Protein AF-A0A3C1EJU8-F1 (afdb_monomer_lite)

Radius of gyration: 22.58 Å; chains: 1; bounding box: 53×49×65 Å

Structure (mmCIF, N/CA/C/O backbone):
data_AF-A0A3C1EJU8-F1
#
_entry.id   AF-A0A3C1EJU8-F1
#
loop_
_atom_site.group_PDB
_atom_site.id
_atom_site.type_symbol
_atom_site.label_atom_id
_atom_site.label_alt_id
_atom_site.label_comp_id
_atom_site.label_asym_id
_atom_site.label_entity_id
_atom_site.label_seq_id
_atom_site.pdbx_PDB_ins_code
_atom_site.Cartn_x
_atom_site.Cartn_y
_atom_site.Cartn_z
_atom_site.occupancy
_atom_site.B_iso_or_equiv
_atom_site.auth_seq_id
_atom_site.auth_comp_id
_atom_site.auth_asym_id
_atom_site.auth_atom_id
_atom_site.pdbx_PDB_model_num
ATOM 1 N N . LEU A 1 1 ? -20.739 -13.215 20.112 1.00 55.28 1 LEU A N 1
ATOM 2 C CA . LEU A 1 1 ? -20.265 -12.505 21.325 1.00 55.28 1 LEU A CA 1
ATOM 3 C C . LEU A 1 1 ? -20.408 -13.356 22.588 1.00 55.28 1 LEU A C 1
ATOM 5 O O . LEU A 1 1 ? -19.622 -13.158 23.504 1.00 55.28 1 LEU A O 1
ATOM 9 N N . ASP A 1 2 ? -21.307 -14.346 22.627 1.00 51.31 2 ASP A N 1
ATOM 10 C CA . ASP A 1 2 ? -21.574 -15.189 23.814 1.00 51.31 2 ASP A CA 1
ATOM 11 C C . ASP A 1 2 ? -20.396 -16.050 24.307 1.00 51.31 2 ASP A C 1
ATOM 13 O O . ASP A 1 2 ? -20.401 -16.486 25.450 1.00 51.31 2 ASP A O 1
ATOM 17 N N . ALA A 1 3 ? -19.353 -16.234 23.491 1.00 60.19 3 ALA A N 1
ATOM 18 C CA . ALA A 1 3 ? -18.147 -16.992 23.843 1.00 60.19 3 ALA A CA 1
ATOM 19 C C . ALA A 1 3 ? -16.964 -16.131 24.346 1.00 60.19 3 ALA A C 1
ATOM 21 O O . ALA A 1 3 ? -15.889 -16.667 24.595 1.00 60.19 3 ALA A O 1
ATOM 22 N N . VAL A 1 4 ? -17.121 -14.802 24.448 1.00 67.12 4 VAL A N 1
ATOM 23 C CA . VAL A 1 4 ? -16.043 -13.898 24.893 1.00 67.12 4 VAL A CA 1
ATOM 24 C C . VAL A 1 4 ? -16.031 -13.811 26.416 1.00 67.12 4 VAL A C 1
ATOM 26 O O . VAL A 1 4 ? -17.071 -13.548 27.029 1.00 67.12 4 VAL A O 1
ATOM 29 N N . ASP A 1 5 ? -14.850 -14.009 27.002 1.00 78.19 5 ASP A N 1
ATOM 30 C CA . ASP A 1 5 ? -14.617 -13.902 28.439 1.00 78.19 5 ASP A CA 1
ATOM 31 C C . ASP A 1 5 ? -14.954 -12.482 28.961 1.00 78.19 5 ASP A C 1
ATOM 33 O O . ASP A 1 5 ? -14.592 -11.488 28.318 1.00 78.19 5 ASP A O 1
ATOM 37 N N . PRO A 1 6 ? -15.626 -12.339 30.121 1.00 74.75 6 PRO A N 1
ATOM 38 C CA . PRO A 1 6 ? -16.027 -11.032 30.646 1.00 74.75 6 PRO A CA 1
ATOM 39 C C . PRO A 1 6 ? -14.864 -10.060 30.887 1.00 74.75 6 PRO A C 1
ATOM 41 O O . PRO A 1 6 ? -15.040 -8.848 30.750 1.00 74.75 6 PRO A O 1
ATOM 44 N N . LEU A 1 7 ? -13.665 -10.547 31.230 1.00 76.69 7 LEU A N 1
ATOM 45 C CA . LEU A 1 7 ? -12.484 -9.693 31.383 1.00 76.69 7 LEU A CA 1
ATOM 46 C C . LEU A 1 7 ? -11.991 -9.200 30.021 1.00 76.69 7 LEU A C 1
ATOM 48 O O . LEU A 1 7 ? -11.632 -8.029 29.891 1.00 76.69 7 LEU A O 1
ATOM 52 N N . GLN A 1 8 ? -11.998 -10.065 29.007 1.00 78.81 8 GLN A N 1
ATOM 53 C CA . GLN A 1 8 ? -11.672 -9.669 27.638 1.00 78.81 8 GLN A CA 1
ATOM 54 C C . GLN A 1 8 ? -12.655 -8.614 27.121 1.00 78.81 8 GLN A C 1
ATOM 56 O O . GLN A 1 8 ? -12.227 -7.597 26.584 1.00 78.81 8 GLN A O 1
ATOM 61 N N . LEU A 1 9 ? -13.952 -8.790 27.375 1.00 81.62 9 LEU A N 1
ATOM 62 C CA . LEU A 1 9 ? -14.981 -7.827 26.986 1.00 81.62 9 LEU A CA 1
ATOM 63 C C . LEU A 1 9 ? -14.752 -6.445 27.620 1.00 81.62 9 LEU A C 1
ATOM 65 O O . LEU A 1 9 ? -14.808 -5.431 26.929 1.00 81.62 9 LEU A O 1
ATOM 69 N N . ARG A 1 10 ? -14.416 -6.398 28.916 1.00 83.81 10 ARG A N 1
ATOM 70 C CA . ARG A 1 10 ? -14.070 -5.142 29.609 1.00 83.81 10 ARG A CA 1
ATOM 71 C C . ARG A 1 10 ? -12.849 -4.461 29.003 1.00 83.81 10 ARG A C 1
ATOM 73 O O . ARG A 1 10 ? -12.850 -3.242 28.871 1.00 83.81 10 ARG A O 1
ATOM 80 N N . ARG A 1 11 ? -11.822 -5.230 28.629 1.00 83.81 11 ARG A N 1
ATOM 81 C CA . ARG A 1 11 ? -10.615 -4.695 27.978 1.00 83.81 11 ARG A CA 1
ATOM 82 C C . ARG A 1 11 ? -10.942 -4.051 26.641 1.00 83.81 11 ARG A C 1
ATOM 84 O O . ARG A 1 11 ? -10.498 -2.936 26.406 1.00 83.81 11 ARG A O 1
ATOM 91 N N . GLU A 1 12 ? -11.746 -4.701 25.806 1.00 84.19 12 GLU A N 1
ATOM 92 C CA . GLU A 1 12 ? -12.137 -4.127 24.513 1.00 84.19 12 GLU A CA 1
ATOM 93 C C . GLU A 1 12 ? -12.993 -2.861 24.680 1.00 84.19 12 GLU A C 1
ATOM 95 O O . GLU A 1 12 ? -12.747 -1.859 24.011 1.00 84.19 12 GLU A O 1
ATOM 100 N N . VAL A 1 13 ? -13.937 -2.853 25.631 1.00 87.19 13 VAL A N 1
ATOM 101 C CA . VAL A 1 13 ? -14.745 -1.661 25.949 1.00 87.19 13 VAL A CA 1
ATOM 102 C C . VAL A 1 13 ? -13.860 -0.515 26.457 1.00 87.19 13 VAL A C 1
ATOM 104 O O . VAL A 1 13 ? -13.990 0.615 25.990 1.00 87.19 13 VAL A O 1
ATOM 107 N N . ALA A 1 14 ? -12.911 -0.795 27.356 1.00 85.38 14 ALA A N 1
ATOM 108 C CA . ALA A 1 14 ? -11.963 0.204 27.849 1.00 85.38 14 ALA A CA 1
ATOM 109 C C . ALA A 1 14 ? -11.038 0.733 26.738 1.00 85.38 14 ALA A C 1
ATOM 111 O O . ALA A 1 14 ? -10.755 1.927 26.696 1.00 85.38 14 ALA A O 1
ATOM 112 N N . ARG A 1 15 ? -10.599 -0.119 25.800 1.00 84.94 15 ARG A N 1
ATOM 113 C CA . ARG A 1 15 ? -9.802 0.313 24.639 1.00 84.94 15 ARG A CA 1
ATOM 114 C C . ARG A 1 15 ? -10.590 1.207 23.696 1.00 84.94 15 ARG A C 1
ATOM 116 O O . ARG A 1 15 ? -10.027 2.166 23.181 1.00 84.94 15 ARG A O 1
ATOM 123 N N . ALA A 1 16 ? -11.877 0.935 23.491 1.00 86.94 16 ALA A N 1
ATOM 124 C CA . ALA A 1 16 ? -12.711 1.762 22.626 1.00 86.94 16 ALA A CA 1
ATOM 125 C C . ALA A 1 16 ? -12.773 3.225 23.111 1.00 86.94 16 ALA A C 1
ATOM 127 O O . ALA A 1 16 ? -12.730 4.144 22.296 1.00 86.94 16 ALA A O 1
ATOM 128 N N . ALA A 1 17 ? -12.760 3.455 24.430 1.00 85.56 17 ALA A N 1
ATOM 129 C CA . ALA A 1 17 ? -12.654 4.798 25.014 1.00 85.56 17 ALA A CA 1
ATOM 130 C C . ALA A 1 17 ? -11.336 5.527 24.696 1.00 85.56 17 ALA A C 1
ATOM 132 O O . ALA A 1 17 ? -11.272 6.748 24.814 1.00 85.56 17 ALA A O 1
ATOM 133 N N . MET A 1 18 ? -10.297 4.798 24.294 1.00 84.12 18 MET A N 1
ATOM 134 C CA . MET A 1 18 ? -8.967 5.337 24.009 1.00 84.12 18 MET A CA 1
ATOM 135 C C . MET A 1 18 ? -8.754 5.620 22.511 1.00 84.12 18 MET A C 1
ATOM 137 O O . MET A 1 18 ? -7.678 6.054 22.107 1.00 84.12 18 MET A O 1
ATOM 141 N N . LEU A 1 19 ? -9.775 5.412 21.671 1.00 80.94 19 LEU A N 1
ATOM 142 C CA . LEU A 1 19 ? -9.728 5.690 20.235 1.00 80.94 19 LEU A CA 1
ATOM 143 C C . LEU A 1 19 ? -9.932 7.185 19.960 1.00 80.94 19 LEU A C 1
ATOM 145 O O . LEU A 1 19 ? -11.038 7.637 19.661 1.00 80.94 19 LEU A O 1
ATOM 149 N N . PHE A 1 20 ? -8.862 7.971 20.061 1.00 76.62 20 PHE A N 1
ATOM 150 C CA . PHE A 1 20 ? -8.906 9.416 19.802 1.00 76.62 20 PHE A CA 1
ATOM 151 C C . PHE A 1 20 ? -8.835 9.769 18.322 1.00 76.62 20 PHE A C 1
ATOM 153 O O . PHE A 1 20 ? -9.388 10.786 17.906 1.00 76.62 20 PHE A O 1
ATOM 160 N N . ARG A 1 21 ? -8.165 8.935 17.521 1.00 70.44 21 ARG A N 1
ATOM 161 C CA . ARG A 1 21 ? -7.943 9.187 16.096 1.00 70.44 21 ARG A CA 1
ATOM 162 C C . ARG A 1 21 ? -8.318 7.974 15.243 1.00 70.44 21 ARG A C 1
ATOM 164 O O . ARG A 1 21 ? -8.031 6.851 15.653 1.00 70.44 21 ARG A O 1
ATOM 171 N N . PRO A 1 22 ? -8.872 8.175 14.032 1.00 65.56 22 PRO A N 1
ATOM 172 C CA . PRO A 1 22 ? -9.313 7.066 13.177 1.00 65.56 22 PRO A CA 1
ATOM 173 C C . PRO A 1 22 ? -8.208 6.073 12.808 1.00 65.56 22 PRO A C 1
ATOM 175 O O . PRO A 1 22 ? -8.472 4.880 12.719 1.00 65.56 22 PRO A O 1
ATOM 178 N N . TYR A 1 23 ? -6.957 6.527 12.672 1.00 63.97 23 TYR A N 1
ATOM 179 C CA . TYR A 1 23 ? -5.831 5.643 12.347 1.00 63.97 23 TYR A CA 1
ATOM 180 C C . TYR A 1 23 ? -5.474 4.655 13.474 1.00 63.97 23 TYR A C 1
ATOM 182 O O . TYR A 1 23 ? -4.849 3.634 13.196 1.00 63.97 23 TYR A O 1
ATOM 190 N N . MET A 1 24 ? -5.874 4.922 14.729 1.00 71.31 24 MET A N 1
ATOM 191 C CA . MET A 1 24 ? -5.588 4.045 15.879 1.00 71.31 24 MET A CA 1
ATOM 192 C C . MET A 1 24 ? -6.301 2.694 15.768 1.00 71.31 24 MET A C 1
ATOM 194 O O . MET A 1 24 ? -5.825 1.704 16.309 1.00 71.31 24 MET A O 1
ATOM 198 N N . LEU A 1 25 ? -7.408 2.637 15.022 1.00 64.50 25 LEU A N 1
ATOM 199 C CA . LEU A 1 25 ? -8.146 1.400 14.743 1.00 64.50 25 LEU A CA 1
ATOM 200 C C . LEU A 1 25 ? -7.326 0.389 13.932 1.00 64.50 25 LEU A C 1
ATOM 202 O O . LEU A 1 25 ? -7.572 -0.811 14.010 1.00 64.50 25 LEU A O 1
ATOM 206 N N . SER A 1 26 ? -6.357 0.880 13.161 1.00 56.66 26 SER A N 1
ATOM 207 C CA . SER A 1 26 ? -5.469 0.088 12.308 1.00 56.66 26 SER A CA 1
ATOM 208 C C . SER A 1 26 ? -4.022 0.049 12.807 1.00 56.66 26 SER A C 1
ATOM 210 O O . SER A 1 26 ? -3.186 -0.551 12.141 1.00 56.66 26 SER A O 1
ATOM 212 N N . ASP A 1 27 ? -3.709 0.702 13.933 1.00 62.16 27 ASP A N 1
ATOM 213 C CA . ASP A 1 27 ? -2.347 0.822 14.460 1.00 62.16 27 ASP A CA 1
ATOM 214 C C . ASP A 1 27 ? -2.027 -0.348 15.409 1.00 62.16 27 ASP A C 1
ATOM 216 O O . ASP A 1 27 ? -2.573 -0.406 16.515 1.00 62.16 27 ASP A O 1
ATOM 220 N N . PRO A 1 28 ? -1.120 -1.274 15.041 1.00 56.31 28 PRO A N 1
ATOM 221 C CA . PRO A 1 28 ? -0.706 -2.356 15.932 1.00 56.31 28 PRO A CA 1
ATOM 222 C C . PRO A 1 28 ? -0.085 -1.840 17.238 1.00 56.31 28 PRO A C 1
ATOM 224 O O . PRO A 1 28 ? -0.237 -2.478 18.279 1.00 56.31 28 PRO A O 1
ATOM 227 N N . GLY A 1 29 ? 0.556 -0.665 17.204 1.00 59.22 29 GLY A N 1
ATOM 228 C CA . GLY A 1 29 ? 1.162 -0.025 18.368 1.00 59.22 29 GLY A CA 1
ATOM 229 C C . GLY A 1 29 ? 0.140 0.500 19.377 1.00 59.22 29 GLY A C 1
ATOM 230 O O . GLY A 1 29 ? 0.476 0.661 20.547 1.00 59.22 29 GLY A O 1
ATOM 231 N N . PHE A 1 30 ? -1.119 0.709 18.978 1.00 69.88 30 PHE A N 1
ATOM 232 C CA . PHE A 1 30 ? -2.178 1.112 19.905 1.00 69.88 30 PHE A CA 1
ATOM 233 C C . PHE A 1 30 ? -2.494 0.013 20.927 1.00 69.88 30 PHE A C 1
ATOM 235 O O . PHE A 1 30 ? -2.698 0.311 22.102 1.00 69.88 30 PHE A O 1
ATOM 242 N N . ASN A 1 31 ? -2.473 -1.261 20.519 1.00 62.59 31 ASN A N 1
ATOM 243 C CA . ASN A 1 31 ? -2.767 -2.377 21.425 1.00 62.59 31 ASN A CA 1
ATOM 244 C C . ASN A 1 31 ? -1.744 -2.509 22.563 1.00 62.59 31 ASN A C 1
ATOM 246 O O . ASN A 1 31 ? -2.108 -2.944 23.656 1.00 62.59 31 ASN A O 1
ATOM 250 N N . GLU A 1 32 ? -0.491 -2.122 22.319 1.00 60.50 32 GLU A N 1
ATOM 251 C CA . GLU A 1 32 ? 0.566 -2.108 23.333 1.00 60.50 32 GLU A CA 1
ATOM 252 C C . GLU A 1 32 ? 0.590 -0.773 24.092 1.00 60.50 32 GLU A C 1
ATOM 254 O O . GLU A 1 32 ? 0.619 -0.762 25.322 1.00 60.50 32 GLU A O 1
ATOM 259 N N . GLY A 1 33 ? 0.474 0.352 23.379 1.00 60.03 33 GLY A N 1
ATOM 260 C CA . GLY A 1 33 ? 0.552 1.697 23.951 1.00 60.03 33 GLY A CA 1
ATOM 261 C C . GLY A 1 33 ? -0.638 2.084 24.830 1.00 60.03 33 GLY A C 1
ATOM 262 O O . GLY A 1 33 ? -0.484 2.886 25.747 1.00 60.03 33 GLY A O 1
ATOM 263 N N . VAL A 1 34 ? -1.824 1.495 24.628 1.00 69.06 34 VAL A N 1
ATOM 264 C CA . VAL A 1 34 ? -3.009 1.783 25.461 1.00 69.06 34 VAL A CA 1
ATOM 265 C C . VAL A 1 34 ? -2.785 1.439 26.942 1.00 69.06 34 VAL A C 1
ATOM 267 O O . VAL A 1 34 ? -3.374 2.067 27.821 1.00 69.06 34 VAL A O 1
ATOM 270 N N . LEU A 1 35 ? -1.893 0.482 27.224 1.00 65.25 35 LEU A N 1
ATOM 271 C CA . LEU A 1 35 ? -1.527 0.053 28.576 1.00 65.25 35 LEU A CA 1
ATOM 272 C C . LEU A 1 35 ? -0.653 1.066 29.322 1.00 65.25 35 LEU A C 1
ATOM 274 O O . LEU A 1 35 ? -0.439 0.899 30.521 1.00 65.25 35 LEU A O 1
ATOM 278 N N . GLU A 1 36 ? -0.139 2.092 28.645 1.00 64.12 36 GLU A N 1
ATOM 279 C CA . GLU A 1 36 ? 0.675 3.145 29.260 1.00 64.12 36 GLU A CA 1
ATOM 280 C C . GLU A 1 36 ? -0.184 4.278 29.845 1.00 64.12 36 GLU A C 1
ATOM 282 O O . GLU A 1 36 ? 0.307 5.109 30.610 1.00 64.12 36 GLU A O 1
ATOM 287 N N . PHE A 1 37 ? -1.486 4.303 29.537 1.00 65.81 37 PHE A N 1
ATOM 288 C CA . PHE A 1 37 ? -2.397 5.345 29.998 1.00 65.81 37 PHE A CA 1
ATOM 289 C C . PHE A 1 37 ? -3.068 4.959 31.316 1.00 65.81 37 PHE A C 1
ATOM 291 O O . PHE A 1 37 ? -3.780 3.960 31.411 1.00 65.81 37 PHE A O 1
ATOM 298 N N . SER A 1 38 ? -2.933 5.817 32.329 1.00 68.88 38 SER A N 1
ATOM 299 C CA . SER A 1 38 ? -3.617 5.655 33.620 1.00 68.88 38 SER A CA 1
ATOM 300 C C . SER A 1 38 ? -5.142 5.579 33.476 1.00 68.88 38 SER A C 1
ATOM 302 O O . SER A 1 38 ? -5.779 4.803 34.189 1.00 68.88 38 SER A O 1
ATOM 304 N N . LEU A 1 39 ? -5.722 6.306 32.508 1.00 74.69 39 LEU A N 1
ATOM 305 C CA . LEU A 1 39 ? -7.162 6.264 32.234 1.00 74.69 39 LEU A CA 1
ATOM 306 C C . LEU A 1 39 ? -7.638 4.864 31.829 1.00 74.69 39 LEU A C 1
ATOM 308 O O . LEU A 1 39 ? -8.739 4.472 32.201 1.00 74.69 39 LEU A O 1
ATOM 312 N N . TYR A 1 40 ? -6.823 4.087 31.112 1.00 78.81 40 TYR A N 1
ATOM 313 C CA . TYR A 1 40 ? -7.203 2.732 30.719 1.00 78.81 40 TYR A CA 1
ATOM 314 C C . TYR A 1 40 ? -7.416 1.828 31.945 1.00 78.81 40 TYR A C 1
ATOM 316 O O . TYR A 1 40 ? -8.387 1.073 31.994 1.00 78.81 40 TYR A O 1
ATOM 324 N N . TYR A 1 41 ? -6.567 1.942 32.971 1.00 74.25 41 TYR A N 1
ATOM 325 C CA . TYR A 1 41 ? -6.735 1.185 34.216 1.00 74.25 41 TYR A CA 1
ATOM 326 C C . TYR A 1 41 ? -7.908 1.690 35.064 1.00 74.25 41 TYR A C 1
ATOM 328 O O . TYR A 1 41 ? -8.619 0.868 35.639 1.00 74.25 41 TYR A O 1
ATOM 336 N N . ASP A 1 42 ? -8.153 3.004 35.106 1.00 78.38 42 ASP A N 1
ATOM 337 C CA . ASP A 1 42 ? -9.329 3.569 35.789 1.00 78.38 42 ASP A CA 1
ATOM 338 C C . ASP A 1 42 ? -10.636 3.104 35.123 1.00 78.38 42 ASP A C 1
ATOM 340 O O . ASP A 1 42 ? -11.557 2.634 35.791 1.00 78.38 42 ASP A O 1
ATOM 344 N N . LEU A 1 43 ? -10.688 3.122 33.787 1.00 82.50 43 LEU A N 1
ATOM 345 C CA . LEU A 1 43 ? -11.792 2.559 33.009 1.00 82.50 43 LEU A CA 1
ATOM 346 C C . LEU A 1 43 ? -11.991 1.074 33.309 1.00 82.50 43 LEU A C 1
ATOM 348 O O . LEU A 1 43 ? -13.119 0.652 33.549 1.00 82.50 43 LEU A O 1
ATOM 352 N N . LEU A 1 44 ? -10.919 0.277 33.328 1.00 83.06 44 LEU A N 1
ATOM 353 C CA . LEU A 1 44 ? -11.017 -1.142 33.664 1.00 83.06 44 LEU A CA 1
ATOM 354 C C . LEU A 1 44 ? -11.600 -1.362 35.059 1.00 83.06 44 LEU A C 1
ATOM 356 O O . LEU A 1 44 ? -12.484 -2.205 35.201 1.00 83.06 44 LEU A O 1
ATOM 360 N N . GLU A 1 45 ? -11.137 -0.617 36.063 1.00 81.00 45 GLU A N 1
ATOM 361 C CA . GLU A 1 45 ? -11.610 -0.757 37.441 1.00 81.00 45 GLU A CA 1
ATOM 362 C C . GLU A 1 45 ? -13.081 -0.349 37.569 1.00 81.00 45 GLU A C 1
ATOM 364 O O . GLU A 1 45 ? -13.881 -1.076 38.160 1.00 81.00 45 GLU A O 1
ATOM 369 N N . ARG A 1 46 ? -13.482 0.748 36.923 1.00 84.38 46 ARG A N 1
ATOM 370 C CA . ARG A 1 46 ? -14.879 1.199 36.888 1.00 84.38 46 ARG A CA 1
ATOM 371 C C . ARG A 1 46 ? -15.792 0.220 36.159 1.00 84.38 46 ARG A C 1
ATOM 373 O O . ARG A 1 46 ? -16.876 -0.085 36.644 1.00 84.38 46 ARG A O 1
ATOM 380 N N . LEU A 1 47 ? -15.342 -0.352 35.044 1.00 87.00 47 LEU A N 1
ATOM 381 C CA . LEU A 1 47 ? -16.105 -1.348 34.285 1.00 87.00 47 LEU A CA 1
ATOM 382 C C . LEU A 1 47 ? -16.238 -2.698 35.018 1.00 87.00 47 LEU A C 1
ATOM 384 O O . LEU A 1 47 ? -17.021 -3.549 34.586 1.00 87.00 47 LEU A O 1
ATOM 388 N N . ARG A 1 48 ? -15.528 -2.931 36.137 1.00 85.69 48 ARG A N 1
ATOM 389 C CA . ARG A 1 48 ? -15.737 -4.135 36.969 1.00 85.69 48 ARG A CA 1
ATOM 390 C C . ARG A 1 48 ? -17.103 -4.151 37.639 1.00 85.69 48 ARG A C 1
ATOM 392 O O . ARG A 1 48 ? -17.651 -5.238 37.807 1.00 85.69 48 ARG A O 1
ATOM 399 N N . SER A 1 49 ? -17.637 -2.986 38.005 1.00 84.56 49 SER A N 1
ATOM 400 C CA . SER A 1 49 ? -18.944 -2.865 38.662 1.00 84.56 49 SER A CA 1
ATOM 401 C C . SER A 1 49 ? -20.120 -2.897 37.678 1.00 84.56 49 SER A C 1
ATOM 403 O O . SER A 1 49 ? -21.267 -3.034 38.100 1.00 84.56 49 SER A O 1
ATOM 405 N N . VAL A 1 50 ? -19.850 -2.830 36.368 1.00 87.38 50 VAL A N 1
ATOM 406 C CA . VAL A 1 50 ? -20.877 -2.881 35.323 1.00 87.38 50 VAL A CA 1
ATOM 407 C C . VAL A 1 50 ? -21.343 -4.329 35.105 1.00 87.38 50 VAL A C 1
ATOM 409 O O . VAL A 1 50 ? -20.505 -5.218 34.899 1.00 87.38 50 VAL A O 1
ATOM 412 N N . PRO A 1 51 ? -22.666 -4.593 35.104 1.00 88.69 51 PRO A N 1
ATOM 413 C CA . PRO A 1 51 ? -23.206 -5.920 34.825 1.00 88.69 51 PRO A CA 1
ATOM 414 C C . PRO A 1 51 ? -22.786 -6.443 33.447 1.00 88.69 51 PRO A C 1
ATOM 416 O O . PRO A 1 51 ? -22.805 -5.709 32.459 1.00 88.69 51 PRO A O 1
ATOM 419 N N . GLU A 1 52 ? -22.482 -7.738 33.356 1.00 85.12 52 GLU A N 1
ATOM 420 C CA . GLU A 1 52 ? -22.008 -8.365 32.114 1.00 85.12 52 GLU A CA 1
ATOM 421 C C . GLU A 1 52 ? -22.987 -8.192 30.945 1.00 85.12 52 GLU A C 1
ATOM 423 O O . GLU A 1 52 ? -22.569 -7.886 29.831 1.00 85.12 52 GLU A O 1
ATOM 428 N N . ALA A 1 53 ? -24.293 -8.312 31.199 1.00 86.00 53 ALA A N 1
ATOM 429 C CA . ALA A 1 53 ? -25.320 -8.089 30.183 1.00 86.00 53 ALA A CA 1
ATOM 430 C C . ALA A 1 53 ? -25.227 -6.680 29.571 1.00 86.00 53 ALA A C 1
ATOM 432 O O . ALA A 1 53 ? -25.320 -6.528 28.354 1.00 86.00 53 ALA A O 1
ATOM 433 N N . LYS A 1 54 ? -24.957 -5.663 30.402 1.00 85.31 54 LYS A N 1
ATOM 434 C CA . LYS A 1 54 ? -24.792 -4.280 29.946 1.00 85.31 54 LYS A CA 1
ATOM 435 C C . LYS A 1 54 ? -23.483 -4.094 29.183 1.00 85.31 54 LYS A C 1
ATOM 437 O O . LYS A 1 54 ? -23.485 -3.450 28.142 1.00 85.31 54 LYS A O 1
ATOM 442 N N . LEU A 1 55 ? -22.389 -4.717 29.631 1.00 85.25 55 LEU A N 1
ATOM 443 C CA . LEU A 1 55 ? -21.119 -4.716 28.892 1.00 85.25 55 LEU A CA 1
ATOM 444 C C . LEU A 1 55 ? -21.261 -5.347 27.501 1.00 85.25 55 LEU A C 1
ATOM 446 O O . LEU A 1 55 ? -20.675 -4.848 26.544 1.00 85.25 55 LEU A O 1
ATOM 450 N N . ARG A 1 56 ? -22.045 -6.425 27.375 1.00 85.62 56 ARG A N 1
ATOM 451 C CA . ARG A 1 56 ? -22.313 -7.088 26.089 1.00 85.62 56 ARG A CA 1
ATOM 452 C C . ARG A 1 56 ? -23.123 -6.193 25.157 1.00 85.62 56 ARG A C 1
ATOM 454 O O . ARG A 1 56 ? -22.749 -6.057 23.997 1.00 85.62 56 ARG A O 1
ATOM 461 N N . GLU A 1 57 ? -24.172 -5.552 25.666 1.00 87.50 57 GLU A N 1
ATOM 462 C CA . GLU A 1 57 ? -24.967 -4.570 24.918 1.00 87.50 57 GLU A CA 1
ATOM 463 C C . GLU A 1 57 ? -24.090 -3.412 24.419 1.00 87.50 57 GLU A C 1
ATOM 465 O O . GLU A 1 57 ? -24.061 -3.121 23.223 1.00 87.50 57 GLU A O 1
ATOM 470 N N . THR A 1 58 ? -23.287 -2.824 25.313 1.00 86.94 58 THR A N 1
ATOM 471 C CA . THR A 1 58 ? -22.349 -1.753 24.966 1.00 86.94 58 THR A CA 1
ATOM 472 C C . THR A 1 58 ? -21.328 -2.217 23.929 1.00 86.94 58 THR A C 1
ATOM 474 O O . THR A 1 58 ? -21.058 -1.489 22.983 1.00 86.94 58 THR A O 1
ATOM 477 N N . ALA A 1 59 ? -20.787 -3.432 24.035 1.00 85.25 59 ALA A N 1
ATOM 478 C CA . ALA A 1 59 ? -19.834 -3.953 23.057 1.00 85.25 59 ALA A CA 1
ATOM 479 C C . ALA A 1 59 ? -20.446 -4.159 21.658 1.00 85.25 59 ALA A C 1
ATOM 481 O O . ALA A 1 59 ? -19.777 -3.884 20.663 1.00 85.25 59 ALA A O 1
ATOM 482 N N . VAL A 1 60 ? -21.705 -4.609 21.565 1.00 86.12 60 VAL A N 1
ATOM 483 C CA . VAL A 1 60 ? -22.432 -4.710 20.282 1.00 86.12 60 VAL A CA 1
ATOM 484 C C . VAL A 1 60 ? -22.573 -3.329 19.646 1.00 86.12 60 VAL A C 1
ATOM 486 O O . VAL A 1 60 ? -22.271 -3.149 18.465 1.00 86.12 60 VAL A O 1
ATOM 489 N N . GLU A 1 61 ? -22.997 -2.346 20.438 1.00 89.75 61 GLU A N 1
ATOM 490 C CA . GLU A 1 61 ? -23.178 -0.977 19.966 1.00 89.75 61 GLU A CA 1
ATOM 491 C C . GLU A 1 61 ? -21.845 -0.341 19.541 1.00 89.75 61 GLU A C 1
ATOM 493 O O . GLU A 1 61 ? -21.753 0.268 18.471 1.00 89.75 61 GLU A O 1
ATOM 498 N N . LEU A 1 62 ? -20.786 -0.556 20.324 1.00 87.88 62 LEU A N 1
ATOM 499 C CA . LEU A 1 62 ? -19.433 -0.111 20.004 1.00 87.88 62 LEU A CA 1
ATOM 500 C C . LEU A 1 62 ? -18.918 -0.732 18.710 1.00 87.88 62 LEU A C 1
ATOM 502 O O . LEU A 1 62 ? -18.374 -0.007 17.887 1.00 87.88 62 LEU A O 1
ATOM 506 N N . ALA A 1 63 ? -19.114 -2.034 18.486 1.00 83.62 63 ALA A N 1
ATOM 507 C CA . ALA A 1 63 ? -18.676 -2.691 17.256 1.00 83.62 63 ALA A CA 1
ATOM 508 C C . ALA A 1 63 ? -19.322 -2.057 16.011 1.00 83.62 63 ALA A C 1
ATOM 510 O O . ALA A 1 63 ? -18.631 -1.787 15.026 1.00 83.62 63 ALA A O 1
ATOM 511 N N . SER A 1 64 ? -20.623 -1.749 16.076 1.00 86.56 64 SER A N 1
ATOM 512 C CA . SER A 1 64 ? -21.331 -1.048 14.996 1.00 86.56 64 SER A CA 1
ATOM 513 C C . SER A 1 64 ? -20.775 0.359 14.768 1.00 86.56 64 SER A C 1
ATOM 515 O O . SER A 1 64 ? -20.509 0.745 13.630 1.00 86.56 64 SER A O 1
ATOM 517 N N . ARG A 1 65 ? -20.576 1.138 15.837 1.00 87.00 65 ARG A N 1
ATOM 518 C CA . ARG A 1 65 ? -20.058 2.512 15.730 1.00 87.00 65 ARG A CA 1
ATOM 519 C C . ARG A 1 65 ? -18.603 2.547 15.267 1.00 87.00 65 ARG A C 1
ATOM 521 O O . ARG A 1 65 ? -18.238 3.416 14.484 1.00 87.00 65 ARG A O 1
ATOM 528 N N . ILE A 1 66 ? -17.787 1.583 15.691 1.00 83.75 66 ILE A N 1
ATOM 529 C CA . ILE A 1 66 ? -16.408 1.422 15.224 1.00 83.75 66 ILE A CA 1
ATOM 530 C C . ILE A 1 66 ? -16.407 1.126 13.725 1.00 83.75 66 ILE A C 1
ATOM 532 O O . ILE A 1 66 ? -15.693 1.798 12.992 1.00 83.75 66 ILE A O 1
ATOM 536 N N . ALA A 1 67 ? -17.244 0.204 13.240 1.00 82.12 67 ALA A N 1
ATOM 537 C CA . ALA A 1 67 ? -17.348 -0.074 11.806 1.00 82.12 67 ALA A CA 1
ATOM 538 C C . ALA A 1 67 ? -17.748 1.176 10.996 1.00 82.12 67 ALA A C 1
ATOM 540 O O . ALA A 1 67 ? -17.187 1.427 9.929 1.00 82.12 67 ALA A O 1
ATOM 541 N N . GLN A 1 68 ? -18.660 1.999 11.524 1.00 84.00 68 GLN A N 1
ATOM 542 C CA . GLN A 1 68 ? -19.035 3.281 10.915 1.00 84.00 68 GLN A CA 1
ATOM 543 C C . GLN A 1 68 ? -17.878 4.291 10.930 1.00 84.00 68 GLN A C 1
ATOM 545 O O . GLN A 1 68 ? -17.631 4.944 9.920 1.00 84.00 68 GLN A O 1
ATOM 550 N N . ALA A 1 69 ? -17.132 4.389 12.034 1.00 82.06 69 ALA A N 1
ATOM 551 C CA . ALA A 1 69 ? -15.950 5.245 12.132 1.00 82.06 69 ALA A CA 1
ATOM 552 C C . ALA A 1 69 ? -14.842 4.806 11.157 1.00 82.06 69 ALA A C 1
ATOM 554 O O . ALA A 1 69 ? -14.215 5.653 10.523 1.00 82.06 69 ALA A O 1
ATOM 555 N N . VAL A 1 70 ? -14.640 3.493 10.978 1.00 78.00 70 VAL A N 1
ATOM 556 C CA . VAL A 1 70 ? -13.721 2.935 9.971 1.00 78.00 70 VAL A CA 1
ATOM 557 C C . VAL A 1 70 ? -14.164 3.332 8.564 1.00 78.00 70 VAL A C 1
ATOM 559 O O . VAL A 1 70 ? -13.346 3.818 7.788 1.00 78.00 70 VAL A O 1
ATOM 562 N N . ALA A 1 71 ? -15.450 3.169 8.241 1.00 78.94 71 ALA A N 1
ATOM 563 C CA . ALA A 1 71 ? -15.989 3.520 6.928 1.00 78.94 71 ALA A CA 1
ATOM 564 C C . ALA A 1 71 ? -15.882 5.027 6.629 1.00 78.94 71 ALA A C 1
ATOM 566 O O . ALA A 1 71 ? -15.595 5.417 5.498 1.00 78.94 71 ALA A O 1
ATOM 567 N N . ALA A 1 72 ? -16.080 5.872 7.645 1.00 76.81 72 ALA A N 1
ATOM 568 C CA . ALA A 1 72 ? -15.950 7.323 7.537 1.00 76.81 72 ALA A CA 1
ATOM 569 C C . ALA A 1 72 ? -14.482 7.796 7.487 1.00 76.81 72 ALA A C 1
ATOM 571 O O . ALA A 1 72 ? -14.204 8.878 6.964 1.00 76.81 72 ALA A O 1
ATOM 572 N N . GLY A 1 73 ? -13.532 7.010 8.003 1.00 67.81 73 GLY A N 1
ATOM 573 C CA . GLY A 1 73 ? -12.100 7.314 7.990 1.00 67.81 73 GLY A CA 1
ATOM 574 C C . GLY A 1 73 ? -11.734 8.599 8.748 1.00 67.81 73 GLY A C 1
ATOM 575 O O . GLY A 1 73 ? -12.401 9.004 9.695 1.00 67.81 73 GLY A O 1
ATOM 576 N N . ALA A 1 74 ? -10.656 9.274 8.332 1.00 69.12 74 ALA A N 1
ATOM 577 C CA . ALA A 1 74 ? -10.209 10.556 8.899 1.00 69.12 74 ALA A CA 1
ATOM 578 C C . ALA A 1 74 ? -11.013 11.758 8.363 1.00 69.12 74 ALA A C 1
ATOM 580 O O . ALA A 1 74 ? -10.464 12.687 7.764 1.00 69.12 74 ALA A O 1
ATOM 581 N N . THR A 1 75 ? -12.334 11.702 8.526 1.00 75.44 75 THR A N 1
ATOM 582 C CA . THR A 1 75 ? -13.277 12.779 8.197 1.00 75.44 75 THR A CA 1
ATOM 583 C C . THR A 1 75 ? -13.870 13.377 9.476 1.00 75.44 75 THR A C 1
ATOM 585 O O . THR A 1 75 ? -13.826 12.721 10.517 1.00 75.44 75 THR A O 1
ATOM 588 N N . PRO A 1 76 ? -14.466 14.586 9.426 1.00 76.56 76 PRO A N 1
ATOM 589 C CA . PRO A 1 76 ? -15.194 15.143 10.570 1.00 76.56 76 PRO A CA 1
ATOM 590 C C . PRO A 1 76 ? -16.272 14.195 11.108 1.00 76.56 76 PRO A C 1
ATOM 592 O O . PRO A 1 76 ? -16.449 14.088 12.315 1.00 76.56 76 PRO A O 1
ATOM 595 N N . GLU A 1 77 ? -16.930 13.452 10.214 1.00 80.44 77 GLU A N 1
ATOM 596 C CA . GLU A 1 77 ? -17.891 12.410 10.576 1.00 80.44 77 GLU A CA 1
ATOM 597 C C . GLU A 1 77 ? -17.211 11.263 11.340 1.00 80.44 77 GLU A C 1
ATOM 599 O O . GLU A 1 77 ? -17.695 10.852 12.388 1.00 80.44 77 GLU A O 1
ATOM 604 N N . GLY A 1 78 ? -16.051 10.781 10.883 1.00 81.19 78 GLY A N 1
ATOM 605 C CA . GLY A 1 78 ? -15.275 9.772 11.611 1.00 81.19 78 GLY A CA 1
ATOM 606 C C . GLY A 1 78 ? -14.813 10.250 12.991 1.00 81.19 78 GLY A C 1
ATOM 607 O O . GLY A 1 78 ? -14.900 9.502 13.964 1.00 81.19 78 GLY A O 1
ATOM 608 N N . GLU A 1 79 ? -14.382 11.508 13.115 1.00 82.06 79 GLU A N 1
ATOM 609 C CA . GLU A 1 79 ? -14.022 12.107 14.408 1.00 82.06 79 GLU A CA 1
ATOM 610 C C . GLU A 1 79 ? -15.228 12.246 15.347 1.00 82.06 79 GLU A C 1
ATOM 612 O O . GLU A 1 79 ? -15.112 11.978 16.546 1.00 82.06 79 GLU A O 1
ATOM 617 N N . GLU A 1 80 ? -16.394 12.610 14.811 1.00 85.31 80 GLU A N 1
ATOM 618 C CA . GLU A 1 80 ? -17.657 12.650 15.547 1.00 85.31 80 GLU A CA 1
ATOM 619 C C . GLU A 1 80 ? -18.062 11.254 16.038 1.00 85.31 80 GLU A C 1
ATOM 621 O O . GLU A 1 80 ? -18.356 11.088 17.222 1.00 85.31 80 GLU A O 1
ATOM 626 N N . ARG A 1 81 ? -17.962 10.222 15.188 1.00 86.81 81 ARG A N 1
ATOM 627 C CA . ARG A 1 81 ? -18.216 8.825 15.585 1.00 86.81 81 ARG A CA 1
ATOM 628 C C . ARG A 1 81 ? -17.267 8.340 16.672 1.00 86.81 81 ARG A C 1
ATOM 630 O O . ARG A 1 81 ? -17.695 7.655 17.598 1.00 86.81 81 ARG A O 1
ATOM 637 N N . LEU A 1 82 ? -15.990 8.708 16.605 1.00 86.44 82 LEU A N 1
ATOM 638 C CA . LEU A 1 82 ? -15.042 8.387 17.670 1.00 86.44 82 LEU A CA 1
ATOM 639 C C . LEU A 1 82 ? -15.386 9.105 18.979 1.00 86.44 82 LEU A C 1
ATOM 641 O O . LEU A 1 82 ? -15.282 8.504 20.046 1.00 86.44 82 LEU A O 1
ATOM 645 N N . ARG A 1 83 ? -15.840 10.362 18.922 1.00 86.88 83 ARG A N 1
ATOM 646 C CA . ARG A 1 83 ? -16.313 11.087 20.111 1.00 86.88 83 ARG A CA 1
ATOM 647 C C . ARG A 1 83 ? -17.537 10.413 20.727 1.00 86.88 83 ARG A C 1
ATOM 649 O O . ARG A 1 83 ? -17.580 10.220 21.939 1.00 86.88 83 ARG A O 1
ATOM 656 N N . GLU A 1 84 ? -18.494 10.004 19.901 1.00 89.31 84 GLU A N 1
ATOM 657 C CA . GLU A 1 84 ? -19.666 9.238 20.330 1.00 89.31 84 GLU A CA 1
ATOM 658 C C . GLU A 1 84 ? -19.283 7.915 21.012 1.00 89.31 84 GLU A C 1
ATOM 660 O O . GLU A 1 84 ? -19.832 7.580 22.061 1.00 89.31 84 GLU A O 1
ATOM 665 N N . ILE A 1 85 ? -18.315 7.181 20.449 1.00 89.62 85 ILE A N 1
ATOM 666 C CA . ILE A 1 85 ? -17.763 5.956 21.044 1.00 89.62 85 ILE A CA 1
ATOM 667 C C . ILE A 1 85 ? -17.203 6.242 22.441 1.00 89.62 85 ILE A C 1
ATOM 669 O O . ILE A 1 85 ? -17.552 5.552 23.401 1.00 89.62 85 ILE A O 1
ATOM 673 N N . ARG A 1 86 ? -16.372 7.281 22.577 1.00 89.12 86 ARG A N 1
ATOM 674 C CA . ARG A 1 86 ? -15.781 7.663 23.867 1.00 89.12 86 ARG A CA 1
ATOM 675 C C . ARG A 1 86 ? -16.847 8.051 24.887 1.00 89.12 86 ARG A C 1
ATOM 677 O O . ARG A 1 86 ? -16.772 7.601 26.027 1.00 89.12 86 ARG A O 1
ATOM 684 N N . ALA A 1 87 ? -17.857 8.819 24.479 1.00 88.31 87 ALA A N 1
ATOM 685 C CA . ALA A 1 87 ? -18.968 9.217 25.340 1.00 88.31 87 ALA A CA 1
ATOM 686 C C . ALA A 1 87 ? -19.801 8.015 25.819 1.00 88.31 87 ALA A C 1
ATOM 688 O O . ALA A 1 87 ? -20.179 7.950 26.990 1.00 88.31 87 ALA A O 1
ATOM 689 N N . LEU A 1 88 ? -20.038 7.032 24.944 1.00 90.12 88 LEU A N 1
ATOM 690 C CA . LEU A 1 88 ? -20.761 5.808 25.289 1.00 90.12 88 LEU A CA 1
ATOM 691 C C . LEU A 1 88 ? -20.018 5.001 26.364 1.00 90.12 88 LEU A C 1
ATOM 693 O O . LEU A 1 88 ? -20.621 4.582 27.354 1.00 90.12 88 LEU A O 1
ATOM 697 N N . VAL A 1 89 ? -18.700 4.832 26.212 1.00 88.75 89 VAL A N 1
ATOM 698 C CA . VAL A 1 89 ? -17.876 4.143 27.219 1.00 88.75 89 VAL A CA 1
ATOM 699 C C . VAL A 1 89 ? -17.793 4.947 28.516 1.00 88.75 89 VAL A C 1
ATOM 701 O O . VAL A 1 89 ? -17.894 4.366 29.595 1.00 88.75 89 VAL A O 1
ATOM 704 N N . ALA A 1 90 ? -17.660 6.273 28.430 1.00 86.81 90 ALA A N 1
ATOM 705 C CA . ALA A 1 90 ? -17.633 7.160 29.592 1.00 86.81 90 ALA A CA 1
ATOM 706 C C . ALA A 1 90 ? -18.895 7.010 30.444 1.00 86.81 90 ALA A C 1
ATOM 708 O O . ALA A 1 90 ? -18.814 6.840 31.659 1.00 86.81 90 ALA A O 1
ATOM 709 N N . SER A 1 91 ? -20.055 7.013 29.784 1.00 88.38 91 SER A N 1
ATOM 710 C CA . SER A 1 91 ? -21.352 6.821 30.425 1.00 88.38 91 SER A CA 1
ATOM 711 C C . SER A 1 91 ? -21.453 5.441 31.077 1.00 88.38 91 SER A C 1
ATOM 713 O O . SER A 1 91 ? -21.833 5.347 32.243 1.00 88.38 91 SER A O 1
ATOM 715 N N . ALA A 1 92 ? -21.033 4.383 30.376 1.00 86.88 92 ALA A N 1
ATOM 716 C CA . ALA A 1 92 ? -21.039 3.025 30.918 1.00 86.88 92 ALA A CA 1
ATOM 717 C C . ALA A 1 92 ? -20.113 2.868 32.141 1.00 86.88 92 ALA A C 1
ATOM 719 O O . ALA A 1 92 ? -20.461 2.166 33.086 1.00 86.88 92 ALA A O 1
ATOM 720 N N . ALA A 1 93 ? -18.959 3.539 32.144 1.00 85.19 93 ALA A N 1
ATOM 721 C CA . ALA A 1 93 ? -17.987 3.516 33.237 1.00 85.19 93 ALA A CA 1
ATOM 722 C C . ALA A 1 93 ? -18.285 4.532 34.362 1.00 85.19 93 ALA A C 1
ATOM 724 O O . ALA A 1 93 ? -17.537 4.603 35.340 1.00 85.19 93 ALA A O 1
ATOM 725 N N . GLY A 1 94 ? -19.343 5.344 34.242 1.00 85.25 94 GLY A N 1
ATOM 726 C CA . GLY A 1 94 ? -19.668 6.388 35.218 1.00 85.25 94 GLY A CA 1
ATOM 727 C C . GLY A 1 94 ? -18.584 7.465 35.344 1.00 85.25 94 GLY A C 1
ATOM 728 O O . GLY A 1 94 ? -18.320 7.955 36.445 1.00 85.25 94 GLY A O 1
ATOM 729 N N . LEU A 1 95 ? -17.908 7.796 34.241 1.00 82.19 95 LEU A N 1
ATOM 730 C CA . LEU A 1 95 ? -16.959 8.904 34.202 1.00 82.19 95 LEU A CA 1
ATOM 731 C C . LEU A 1 95 ? -17.702 10.252 34.166 1.00 82.19 95 LEU A C 1
ATOM 733 O O . LEU A 1 95 ? -18.741 10.364 33.515 1.00 82.19 95 LEU A O 1
ATOM 737 N N . PRO A 1 96 ? -17.177 11.292 34.841 1.00 75.94 96 PRO A N 1
ATOM 738 C CA . PRO A 1 96 ? -17.827 12.604 34.922 1.00 75.94 96 PRO A CA 1
ATOM 739 C C . PRO A 1 96 ? -17.751 13.412 33.615 1.00 75.94 96 PRO A C 1
ATOM 741 O O . PRO A 1 96 ? -18.492 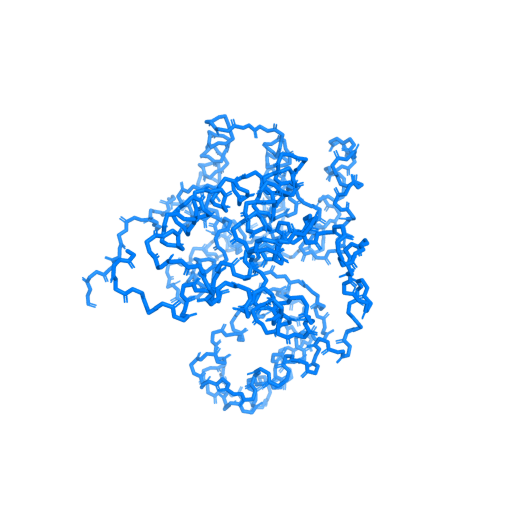14.376 33.450 1.00 75.94 96 PRO A O 1
ATOM 744 N N . ALA A 1 97 ? -16.852 13.037 32.704 1.00 73.12 97 ALA A N 1
ATOM 745 C CA . ALA A 1 97 ? -16.674 13.632 31.386 1.00 73.12 97 ALA A CA 1
ATOM 746 C C . ALA A 1 97 ? -16.171 12.561 30.409 1.00 73.12 97 ALA A C 1
ATOM 748 O O . ALA A 1 97 ? -15.755 11.474 30.827 1.00 73.12 97 ALA A O 1
ATOM 749 N N . ASP A 1 98 ? -16.206 12.855 29.110 1.00 72.06 98 ASP A N 1
ATOM 750 C CA . ASP A 1 98 ? -15.649 11.943 28.120 1.00 72.06 98 ASP A CA 1
ATOM 751 C C . ASP A 1 98 ? -14.109 11.807 28.280 1.00 72.06 98 ASP A C 1
ATOM 753 O O . ASP A 1 98 ? -13.439 12.730 28.759 1.00 72.06 98 ASP A O 1
ATOM 757 N N . PRO A 1 99 ? -13.531 10.659 27.884 1.00 70.50 99 PRO A N 1
ATOM 758 C CA . PRO A 1 99 ? -12.097 10.390 27.931 1.00 70.50 99 PRO A CA 1
ATOM 759 C C . PRO A 1 99 ? -11.183 11.461 27.317 1.00 70.50 99 PRO A C 1
ATOM 761 O O . PRO A 1 99 ? -10.058 11.612 27.783 1.00 70.50 99 PRO A O 1
ATOM 764 N N . GLU A 1 100 ? -11.630 12.201 26.295 1.00 72.56 100 GLU A N 1
ATOM 765 C CA . GLU A 1 100 ? -10.836 13.260 25.646 1.00 72.56 100 GLU A CA 1
ATOM 766 C C . GLU A 1 100 ? -10.709 14.467 26.569 1.00 72.56 100 GLU A C 1
ATOM 768 O O . GLU A 1 100 ? -9.620 14.990 26.783 1.00 72.56 100 GLU A O 1
ATOM 773 N N . THR A 1 101 ? -11.811 14.841 27.213 1.00 72.25 101 THR A N 1
ATOM 774 C CA . THR A 1 101 ? -11.832 15.919 28.203 1.00 72.25 101 THR A CA 1
ATOM 775 C C . THR A 1 101 ? -10.970 15.594 29.434 1.00 72.25 101 THR A C 1
ATOM 777 O O . THR A 1 101 ? -10.342 16.490 29.998 1.00 72.25 101 THR A O 1
ATOM 780 N N . LEU A 1 102 ? -10.898 14.321 29.845 1.00 67.50 102 LEU A N 1
ATOM 781 C CA . LEU A 1 102 ? -10.124 13.880 31.017 1.00 67.50 102 LEU A CA 1
ATOM 782 C C . LEU A 1 102 ? -8.616 13.734 30.756 1.00 67.50 102 LEU A C 1
ATOM 784 O O . LEU A 1 102 ? -7.823 13.919 31.678 1.00 67.50 102 LEU A O 1
ATOM 788 N N . LEU A 1 103 ? -8.215 13.401 29.527 1.00 61.56 103 LEU A N 1
ATOM 789 C CA . LEU A 1 103 ? -6.806 13.252 29.137 1.00 61.56 103 LEU A CA 1
ATOM 790 C C . LEU A 1 103 ? -6.191 14.538 28.564 1.00 61.56 103 LEU A C 1
ATOM 792 O O . LEU A 1 103 ? -4.972 14.605 28.406 1.00 61.56 103 LEU A O 1
ATOM 796 N N . GLY A 1 104 ? -7.006 15.562 28.295 1.00 56.44 104 GLY A N 1
ATOM 797 C CA . GLY A 1 104 ? -6.576 16.782 27.615 1.00 56.44 104 GLY A CA 1
ATOM 798 C C . GLY A 1 104 ? -6.491 16.598 26.097 1.00 56.44 104 GLY A C 1
ATOM 799 O O . GLY A 1 104 ? -6.958 15.603 25.544 1.00 56.44 104 GLY A O 1
ATOM 800 N N . ALA A 1 105 ? -5.902 17.576 25.396 1.00 47.62 105 ALA A N 1
ATOM 801 C CA . ALA A 1 105 ? -5.706 17.474 23.949 1.00 47.62 105 ALA A CA 1
ATOM 802 C C . ALA A 1 105 ? -4.994 16.149 23.603 1.00 47.62 105 ALA A C 1
ATOM 804 O O . ALA A 1 105 ? -4.061 15.785 24.325 1.00 47.62 105 ALA A O 1
ATOM 805 N N . PRO A 1 106 ? -5.398 15.436 22.530 1.00 49.50 106 PRO A N 1
ATOM 806 C CA . PRO A 1 106 ? -4.838 14.135 22.190 1.00 49.50 106 PRO A CA 1
ATOM 807 C C . PRO A 1 106 ? -3.315 14.192 22.216 1.00 49.50 106 PRO A C 1
ATOM 809 O O . PRO A 1 106 ? -2.715 14.971 21.473 1.00 49.50 106 PRO A O 1
ATOM 812 N N . MET A 1 107 ? -2.704 13.389 23.087 1.00 45.72 107 MET A N 1
ATOM 813 C CA . MET A 1 107 ? -1.256 13.231 23.126 1.00 45.72 107 MET A CA 1
ATOM 814 C C . MET A 1 107 ? -0.840 12.590 21.803 1.00 45.72 107 MET A C 1
ATOM 816 O O . MET A 1 107 ? -0.945 11.381 21.602 1.00 45.72 107 MET A O 1
ATOM 820 N N . GLU A 1 108 ? -0.440 13.429 20.855 1.00 40.72 108 GLU A N 1
ATOM 821 C CA . GLU A 1 108 ? 0.213 12.984 19.636 1.00 40.72 108 GLU A CA 1
ATOM 822 C C . GLU A 1 108 ? 1.499 12.256 20.028 1.00 40.72 108 GLU A C 1
ATOM 824 O O . GLU A 1 108 ? 2.186 12.655 20.971 1.00 40.72 108 GLU A O 1
ATOM 829 N N . LYS A 1 109 ? 1.842 11.183 19.306 1.00 39.16 109 LYS A N 1
ATOM 830 C CA . LYS A 1 109 ? 3.136 10.521 19.482 1.00 39.16 109 LYS A CA 1
ATOM 831 C C . LYS A 1 109 ? 4.205 11.603 19.312 1.00 39.16 109 LYS A C 1
ATOM 833 O O . LYS A 1 109 ? 4.274 12.224 18.254 1.00 39.16 109 LYS A O 1
ATOM 838 N N . VAL A 1 110 ? 4.983 11.881 20.359 1.00 32.94 110 VAL A N 1
ATOM 839 C CA . VAL A 1 110 ? 6.142 12.772 20.266 1.00 32.94 110 VAL A CA 1
ATOM 840 C C . VAL A 1 110 ? 7.377 11.885 20.100 1.00 32.94 110 VAL A C 1
ATOM 842 O O . VAL A 1 110 ? 7.649 11.067 20.977 1.00 32.94 110 VAL A O 1
ATOM 845 N N . PRO A 1 111 ? 8.133 12.029 19.001 1.00 45.41 111 PRO A N 1
ATOM 846 C CA . PRO A 1 111 ? 7.959 13.039 17.955 1.00 45.41 111 PRO A CA 1
ATOM 847 C C . PRO A 1 111 ? 6.859 12.661 16.951 1.00 45.41 111 PRO A C 1
ATOM 849 O O . PRO A 1 111 ? 6.709 11.482 16.622 1.00 45.41 111 PRO A O 1
ATOM 852 N N . ARG A 1 112 ? 6.148 13.678 16.425 1.00 45.34 112 ARG A N 1
ATOM 853 C CA . ARG A 1 112 ? 5.114 13.531 15.373 1.00 45.34 112 ARG A CA 1
ATOM 854 C C . ARG A 1 112 ? 5.622 12.708 14.187 1.00 45.34 112 ARG A C 1
ATOM 856 O O . ARG A 1 112 ? 4.877 11.952 13.575 1.00 45.34 112 ARG A O 1
ATOM 863 N N . GLU A 1 113 ? 6.920 12.822 13.919 1.00 48.12 113 GLU A N 1
ATOM 864 C CA . GLU A 1 113 ? 7.683 11.948 13.041 1.00 48.12 113 GLU A CA 1
ATOM 865 C C . GLU A 1 113 ? 8.725 11.193 13.868 1.00 48.12 113 GLU A C 1
ATOM 867 O O . GLU A 1 113 ? 9.758 11.746 14.237 1.00 48.12 113 GLU A O 1
ATOM 872 N N . MET A 1 114 ? 8.475 9.912 14.154 1.00 56.22 114 MET A N 1
ATOM 873 C CA . MET A 1 114 ? 9.457 9.047 14.815 1.00 56.22 114 MET A CA 1
ATOM 874 C C . MET A 1 114 ? 10.826 9.176 14.124 1.00 56.22 114 MET A C 1
ATOM 876 O O . MET A 1 114 ? 10.870 8.966 12.902 1.00 56.22 114 MET A O 1
ATOM 880 N N . PRO A 1 115 ? 11.925 9.472 14.851 1.00 63.41 115 PRO A N 1
ATOM 881 C CA . PRO A 1 115 ? 13.255 9.525 14.262 1.00 63.41 115 PRO A CA 1
ATOM 882 C C . PRO A 1 115 ? 13.542 8.194 13.571 1.00 63.41 115 PRO A C 1
ATOM 884 O O . PRO A 1 115 ? 13.177 7.138 14.098 1.00 63.41 115 PRO A O 1
ATOM 887 N N . ALA A 1 116 ? 14.174 8.230 12.397 1.00 66.00 116 ALA A N 1
ATOM 888 C CA . ALA A 1 116 ? 14.428 7.026 11.602 1.00 66.00 116 ALA A CA 1
ATOM 889 C C . ALA A 1 116 ? 15.139 5.934 12.426 1.00 66.00 116 ALA A C 1
ATOM 891 O O . ALA A 1 116 ? 14.762 4.766 12.380 1.00 66.00 116 ALA A O 1
ATOM 892 N N . GLU A 1 117 ? 16.075 6.340 13.287 1.00 71.56 117 GLU A N 1
ATOM 893 C CA . GLU A 1 117 ? 16.811 5.458 14.197 1.00 71.56 117 GLU A CA 1
ATOM 894 C C . GLU A 1 117 ? 15.911 4.670 15.156 1.00 71.56 117 GLU A C 1
ATOM 896 O O . GLU A 1 117 ? 16.202 3.518 15.474 1.00 71.56 117 GLU A O 1
ATOM 901 N N . TYR A 1 118 ? 14.812 5.263 15.628 1.00 71.25 118 TYR A N 1
ATOM 902 C CA . TYR A 1 118 ? 13.896 4.575 16.533 1.00 71.25 118 TYR A CA 1
ATOM 903 C C . TYR A 1 118 ? 13.072 3.523 15.791 1.00 71.25 118 TYR A C 1
ATOM 905 O O . TYR A 1 118 ? 12.949 2.399 16.273 1.00 71.25 118 TYR A O 1
ATOM 913 N N . ARG A 1 119 ? 12.586 3.848 14.584 1.00 71.00 119 ARG A N 1
ATOM 914 C CA . ARG A 1 119 ? 11.844 2.895 13.740 1.00 71.00 119 ARG A CA 1
ATOM 915 C C . ARG A 1 119 ? 12.703 1.683 13.400 1.00 71.00 119 ARG A C 1
ATOM 917 O O . ARG A 1 119 ? 12.238 0.554 13.493 1.00 71.00 119 ARG A O 1
ATOM 924 N N . LEU A 1 120 ? 13.978 1.910 13.082 1.00 82.38 120 LEU A N 1
ATOM 925 C CA . LEU A 1 120 ? 14.930 0.831 12.817 1.00 82.38 120 LEU A CA 1
ATOM 926 C C . LEU A 1 120 ? 15.188 -0.030 14.059 1.00 82.38 120 LEU A C 1
ATOM 928 O O . LEU A 1 120 ? 15.277 -1.251 13.943 1.00 82.38 120 LEU A O 1
ATOM 932 N N . ARG A 1 121 ? 15.257 0.568 15.256 1.00 83.00 121 ARG A N 1
ATOM 933 C CA . ARG A 1 121 ? 15.394 -0.184 16.517 1.00 83.00 121 ARG A CA 1
ATOM 934 C C . ARG A 1 121 ? 14.160 -1.031 16.827 1.00 83.00 121 ARG A C 1
ATOM 936 O O . ARG A 1 121 ? 14.315 -2.184 17.224 1.00 83.00 121 ARG A O 1
ATOM 943 N N . GLU A 1 122 ? 12.955 -0.492 16.664 1.00 80.75 122 GLU A N 1
ATOM 944 C CA . GLU A 1 122 ? 11.712 -1.255 16.851 1.00 80.75 122 GLU A CA 1
ATOM 945 C C . GLU A 1 122 ? 11.577 -2.381 15.829 1.00 80.75 122 GLU A C 1
ATOM 947 O O . GLU A 1 122 ? 11.277 -3.522 16.191 1.00 80.75 122 GLU A O 1
ATOM 952 N N . LEU A 1 123 ? 11.883 -2.091 14.564 1.00 84.25 123 LEU A N 1
ATOM 953 C CA . LEU A 1 123 ? 11.908 -3.094 13.513 1.00 84.25 123 LEU A CA 1
ATOM 954 C C . LEU A 1 123 ? 12.903 -4.205 13.860 1.00 84.25 123 LEU A C 1
ATOM 956 O O . LEU A 1 123 ? 12.536 -5.374 13.835 1.00 84.25 123 LEU A O 1
ATOM 960 N N . ALA A 1 124 ? 14.123 -3.870 14.287 1.00 86.81 124 ALA A N 1
ATOM 961 C CA . ALA A 1 124 ? 15.124 -4.860 14.683 1.00 86.81 124 ALA A CA 1
ATOM 962 C C . ALA A 1 124 ? 14.640 -5.777 15.821 1.00 86.81 124 ALA A C 1
ATOM 964 O O . ALA A 1 124 ? 14.859 -6.989 15.764 1.00 86.81 124 ALA A O 1
ATOM 965 N N . LYS A 1 125 ? 13.946 -5.224 16.828 1.00 87.12 125 LYS A N 1
ATOM 966 C CA . LYS A 1 125 ? 13.335 -6.013 17.912 1.00 87.12 125 LYS A CA 1
ATOM 967 C C . LYS A 1 125 ? 12.246 -6.948 17.385 1.00 87.12 125 LYS A C 1
ATOM 969 O O . LYS A 1 125 ? 12.244 -8.125 17.732 1.00 87.12 125 LYS A O 1
ATOM 974 N N . THR A 1 126 ? 11.374 -6.445 16.515 1.00 85.44 126 THR A N 1
ATOM 975 C CA . THR A 1 126 ? 10.286 -7.230 15.911 1.00 85.44 126 THR A CA 1
ATOM 976 C C . THR A 1 126 ? 10.845 -8.375 15.064 1.00 85.44 126 THR A C 1
ATOM 978 O O . THR A 1 126 ? 10.453 -9.528 15.207 1.00 85.44 126 THR A O 1
ATOM 981 N N . LEU A 1 127 ? 11.844 -8.096 14.229 1.00 87.44 127 LEU A N 1
ATOM 982 C CA . LEU A 1 127 ? 12.490 -9.094 13.378 1.00 87.44 127 LEU A CA 1
ATOM 983 C C . LEU A 1 127 ? 13.225 -10.187 14.177 1.00 87.44 127 LEU A C 1
ATOM 985 O O . LEU A 1 127 ? 13.421 -11.301 13.678 1.00 87.44 127 LEU A O 1
ATOM 989 N N . ALA A 1 128 ? 13.654 -9.895 15.408 1.00 88.62 128 ALA A N 1
ATOM 990 C CA . ALA A 1 128 ? 14.341 -10.861 16.261 1.00 88.62 128 ALA A CA 1
ATOM 991 C C . ALA A 1 128 ? 13.427 -12.014 16.709 1.00 88.62 128 ALA A C 1
ATOM 993 O O . ALA A 1 128 ? 13.917 -13.136 16.864 1.00 88.62 128 ALA A O 1
ATOM 994 N N . THR A 1 129 ? 12.124 -11.762 16.867 1.00 90.06 129 THR A N 1
ATOM 995 C CA . THR A 1 129 ? 11.131 -12.751 17.323 1.00 90.06 129 THR A CA 1
ATOM 996 C C . THR A 1 129 ? 10.457 -13.509 16.176 1.00 90.06 129 THR A C 1
ATOM 998 O O . THR A 1 129 ? 9.853 -14.554 16.408 1.00 90.06 129 THR A O 1
ATOM 1001 N N . MET A 1 130 ? 10.587 -13.027 14.936 1.00 86.69 130 MET A N 1
ATOM 1002 C CA . MET A 1 130 ? 9.958 -13.635 13.761 1.00 86.69 130 MET A CA 1
ATOM 1003 C C . MET A 1 130 ? 10.549 -14.999 13.383 1.00 86.69 130 MET A C 1
ATOM 1005 O O . MET A 1 130 ? 11.764 -15.231 13.458 1.00 86.69 130 MET A O 1
ATOM 1009 N N . SER A 1 131 ? 9.676 -15.880 12.884 1.00 92.06 131 SER A N 1
ATOM 1010 C CA . SER A 1 131 ? 10.068 -17.152 12.275 1.00 92.06 131 SER A CA 1
ATOM 1011 C C . SER A 1 131 ? 10.775 -16.935 10.929 1.00 92.06 131 SER A C 1
ATOM 1013 O O . SER A 1 131 ? 10.631 -15.892 10.292 1.00 92.06 131 SER A O 1
ATOM 1015 N N . LEU A 1 132 ? 11.514 -17.938 10.436 1.00 88.62 132 LEU A N 1
ATOM 1016 C CA . LEU A 1 132 ? 12.149 -17.863 9.110 1.00 88.62 132 LEU A CA 1
ATOM 1017 C C . LEU A 1 132 ? 11.122 -17.632 7.987 1.00 88.62 132 LEU A C 1
ATOM 1019 O O . LEU A 1 132 ? 11.408 -16.928 7.020 1.00 88.62 132 LEU A O 1
ATOM 1023 N N . LYS A 1 133 ? 9.924 -18.213 8.118 1.00 87.12 133 LYS A N 1
ATOM 1024 C CA . LYS A 1 133 ? 8.833 -18.038 7.156 1.00 87.12 133 LYS A CA 1
ATOM 1025 C C . LYS A 1 133 ? 8.373 -16.578 7.113 1.00 87.12 133 LYS A C 1
ATOM 1027 O O . LYS A 1 133 ? 8.279 -16.010 6.027 1.00 87.12 133 LYS A O 1
ATOM 1032 N N . ASP A 1 134 ? 8.160 -15.970 8.276 1.00 86.00 134 ASP A N 1
ATOM 1033 C CA . ASP A 1 134 ? 7.686 -14.584 8.380 1.00 86.00 134 ASP A CA 1
ATOM 1034 C C . ASP A 1 134 ? 8.770 -13.586 7.967 1.00 86.00 134 ASP A C 1
ATOM 1036 O O . ASP A 1 134 ? 8.475 -12.598 7.298 1.00 86.00 134 ASP A O 1
ATOM 1040 N N . LEU A 1 135 ? 10.040 -13.878 8.271 1.00 88.06 135 LEU A N 1
ATOM 1041 C CA . LEU A 1 135 ? 11.179 -13.094 7.789 1.00 88.06 135 LEU A CA 1
ATOM 1042 C C . LEU A 1 135 ? 11.262 -13.093 6.261 1.00 88.06 135 LEU A C 1
ATOM 1044 O O . LEU A 1 135 ? 11.497 -12.044 5.669 1.00 88.06 135 LEU A O 1
ATOM 1048 N N . ARG A 1 136 ? 11.040 -14.241 5.608 1.00 86.44 136 ARG A N 1
ATOM 1049 C CA . ARG A 1 136 ? 11.017 -14.318 4.139 1.00 86.44 136 ARG A CA 1
ATOM 1050 C C . ARG A 1 136 ? 9.882 -13.482 3.555 1.00 86.44 136 ARG A C 1
ATOM 1052 O O . ARG A 1 136 ? 10.127 -12.702 2.643 1.00 86.44 136 ARG A O 1
ATOM 1059 N N . LEU A 1 137 ? 8.669 -13.596 4.097 1.00 85.88 137 LEU A N 1
ATOM 1060 C CA . LEU A 1 137 ? 7.542 -12.779 3.639 1.00 85.88 137 LEU A CA 1
ATOM 1061 C C . LEU A 1 137 ? 7.807 -11.282 3.855 1.00 85.88 137 LEU A C 1
ATOM 1063 O O . LEU A 1 137 ? 7.604 -10.478 2.951 1.00 85.88 137 LEU A O 1
ATOM 1067 N N . THR A 1 138 ? 8.327 -10.913 5.024 1.00 86.31 138 THR A N 1
ATOM 1068 C CA . THR A 1 138 ? 8.664 -9.522 5.357 1.00 86.31 138 THR A CA 1
ATOM 1069 C C . THR A 1 138 ? 9.729 -8.968 4.416 1.00 86.31 138 THR A C 1
ATOM 1071 O O . THR A 1 138 ? 9.612 -7.836 3.949 1.00 86.31 138 THR A O 1
ATOM 1074 N N . ALA A 1 139 ? 10.748 -9.762 4.085 1.00 88.62 139 ALA A N 1
ATOM 1075 C CA . ALA A 1 139 ? 11.764 -9.357 3.127 1.00 88.62 139 ALA A CA 1
ATOM 1076 C C . ALA A 1 139 ? 11.195 -9.210 1.707 1.00 88.62 139 ALA A C 1
ATOM 1078 O O . ALA A 1 139 ? 11.523 -8.228 1.051 1.00 88.62 139 ALA A O 1
ATOM 1079 N N . LEU A 1 140 ? 10.291 -10.092 1.255 1.00 88.38 140 LEU A N 1
ATOM 1080 C CA . LEU A 1 140 ? 9.591 -9.916 -0.029 1.00 88.38 140 LEU A CA 1
ATOM 1081 C C . LEU A 1 140 ? 8.827 -8.589 -0.081 1.00 88.38 140 LEU A C 1
ATOM 1083 O O . LEU A 1 140 ? 8.932 -7.872 -1.072 1.00 88.38 140 LEU A O 1
ATOM 1087 N N . VAL A 1 141 ? 8.125 -8.228 1.000 1.00 89.50 141 VAL A N 1
ATOM 1088 C CA . VAL A 1 141 ? 7.444 -6.927 1.103 1.00 89.50 141 VAL A CA 1
ATOM 1089 C C . VAL A 1 141 ? 8.435 -5.780 0.933 1.00 89.50 141 VAL A C 1
ATOM 1091 O O . VAL A 1 141 ? 8.170 -4.875 0.156 1.00 89.50 141 VAL A O 1
ATOM 1094 N N . HIS A 1 142 ? 9.589 -5.822 1.601 1.00 89.94 142 HIS A N 1
ATOM 1095 C CA . HIS A 1 142 ? 10.589 -4.754 1.499 1.00 89.94 142 HIS A CA 1
ATOM 1096 C C . HIS A 1 142 ? 11.235 -4.678 0.109 1.00 89.94 142 HIS A C 1
ATOM 1098 O O . HIS A 1 142 ? 11.496 -3.582 -0.376 1.00 89.94 142 HIS A O 1
ATOM 1104 N N . LEU A 1 143 ? 11.467 -5.819 -0.547 1.00 89.38 143 LEU A N 1
ATOM 1105 C CA . LEU A 1 143 ? 12.009 -5.876 -1.908 1.00 89.38 143 LEU A CA 1
ATOM 1106 C C . LEU A 1 143 ? 11.028 -5.323 -2.954 1.00 89.38 143 LEU A C 1
ATOM 1108 O O . LEU A 1 143 ? 11.455 -4.716 -3.938 1.00 89.38 143 LEU A O 1
ATOM 1112 N N . ASP A 1 144 ? 9.724 -5.498 -2.739 1.00 89.19 144 ASP A N 1
ATOM 1113 C CA . ASP A 1 144 ? 8.674 -4.979 -3.621 1.00 89.19 144 ASP A CA 1
ATOM 1114 C C . ASP A 1 144 ? 8.648 -3.440 -3.680 1.00 89.19 144 ASP A C 1
ATOM 1116 O O . ASP A 1 144 ? 8.302 -2.858 -4.709 1.00 89.19 144 ASP A O 1
ATOM 1120 N N . LEU A 1 145 ? 9.100 -2.773 -2.612 1.00 89.88 145 LEU A N 1
ATOM 1121 C CA . LEU A 1 145 ? 9.147 -1.308 -2.504 1.00 89.88 145 LEU A CA 1
ATOM 1122 C C . LEU A 1 145 ? 10.300 -0.661 -3.282 1.00 89.88 145 LEU A C 1
ATOM 1124 O O . LEU A 1 145 ? 10.385 0.568 -3.327 1.00 89.88 145 LEU A O 1
ATOM 1128 N N . LEU A 1 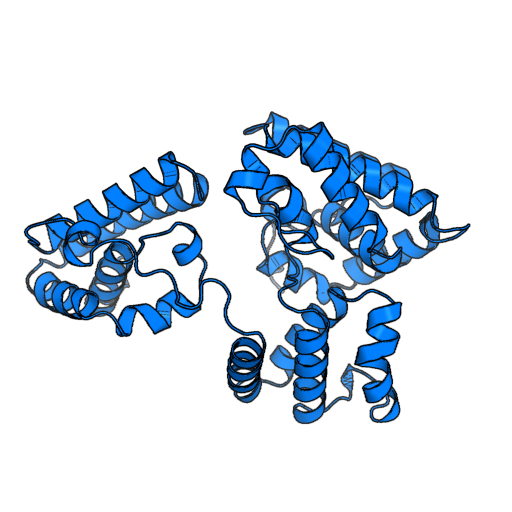146 ? 11.208 -1.461 -3.846 1.00 91.62 146 LEU A N 1
ATOM 1129 C CA . LEU A 1 146 ? 12.458 -0.976 -4.426 1.00 91.62 146 LEU A CA 1
ATOM 1130 C C . LEU A 1 146 ? 12.374 -0.797 -5.930 1.00 91.62 146 LEU A C 1
ATOM 1132 O O . LEU A 1 146 ? 11.886 -1.673 -6.645 1.00 91.62 146 LEU A O 1
ATOM 1136 N N . THR A 1 147 ? 12.957 0.291 -6.421 1.00 93.50 147 THR A N 1
ATOM 1137 C CA . THR A 1 147 ? 13.344 0.394 -7.833 1.00 93.50 147 THR A CA 1
ATOM 1138 C C . THR A 1 147 ? 14.541 -0.515 -8.130 1.00 93.50 147 THR A C 1
ATOM 1140 O O . THR A 1 147 ? 15.265 -0.946 -7.233 1.00 93.50 147 THR A O 1
ATOM 1143 N N . ALA A 1 148 ? 14.821 -0.779 -9.401 1.00 90.00 148 ALA A N 1
ATOM 1144 C CA . ALA A 1 148 ? 15.985 -1.526 -9.857 1.00 90.00 148 ALA A CA 1
ATOM 1145 C C . ALA A 1 148 ? 17.307 -0.881 -9.408 1.00 90.00 148 ALA A C 1
ATOM 1147 O O . ALA A 1 148 ? 18.277 -1.584 -9.121 1.00 90.00 148 ALA A O 1
ATOM 1148 N N . GLU A 1 149 ? 17.366 0.451 -9.318 1.00 91.50 149 GLU A N 1
ATOM 1149 C CA . GLU A 1 149 ? 18.527 1.151 -8.763 1.00 91.50 149 GLU A CA 1
ATOM 1150 C C . GLU A 1 149 ? 18.697 0.861 -7.267 1.00 91.50 149 GLU A C 1
ATOM 1152 O O . GLU A 1 149 ? 19.796 0.534 -6.818 1.00 91.50 149 GLU A O 1
ATOM 1157 N N . GLU A 1 150 ? 17.605 0.896 -6.509 1.00 93.69 150 GLU A N 1
ATOM 1158 C CA . GLU A 1 150 ? 17.606 0.605 -5.075 1.00 93.69 150 GLU A CA 1
ATOM 1159 C C . GLU A 1 150 ? 17.904 -0.868 -4.784 1.00 93.69 150 GLU A C 1
ATOM 1161 O O . GLU A 1 150 ? 18.662 -1.160 -3.862 1.00 93.69 150 GLU A O 1
ATOM 1166 N N . ILE A 1 151 ? 17.414 -1.800 -5.610 1.00 90.25 151 ILE A N 1
ATOM 1167 C CA . ILE A 1 151 ? 17.795 -3.219 -5.549 1.00 90.25 151 ILE A CA 1
ATOM 1168 C C . ILE A 1 151 ? 19.309 -3.358 -5.722 1.00 90.25 151 ILE A C 1
ATOM 1170 O O . ILE A 1 151 ? 19.969 -4.013 -4.912 1.00 90.25 151 ILE A O 1
ATOM 1174 N N . ARG A 1 152 ? 19.888 -2.700 -6.738 1.00 89.81 152 ARG A N 1
ATOM 1175 C CA . ARG A 1 152 ? 21.340 -2.738 -6.968 1.00 89.81 152 ARG A CA 1
ATOM 1176 C C . ARG A 1 152 ? 22.132 -2.178 -5.791 1.00 89.81 152 ARG A C 1
ATOM 1178 O O . ARG A 1 152 ? 23.205 -2.690 -5.486 1.00 89.81 152 ARG A O 1
ATOM 1185 N N . ARG A 1 153 ? 21.610 -1.139 -5.139 1.00 92.12 153 ARG A N 1
ATOM 1186 C CA . ARG A 1 153 ? 22.268 -0.468 -4.017 1.00 92.12 153 ARG A CA 1
ATOM 1187 C C . ARG A 1 153 ? 22.170 -1.256 -2.710 1.00 92.12 153 ARG A C 1
ATOM 1189 O O . ARG A 1 153 ? 23.179 -1.411 -2.029 1.00 92.12 153 ARG A O 1
ATOM 1196 N N . PHE A 1 154 ? 20.977 -1.720 -2.349 1.00 90.12 154 PHE A N 1
ATOM 1197 C CA . PHE A 1 154 ? 20.698 -2.276 -1.021 1.00 90.12 154 PHE A CA 1
ATOM 1198 C C . PHE A 1 154 ? 20.743 -3.805 -0.980 1.00 90.12 154 PHE A C 1
ATOM 1200 O O . PHE A 1 154 ? 21.122 -4.372 0.040 1.00 90.12 154 PHE A O 1
ATOM 1207 N N . VAL A 1 155 ? 20.391 -4.483 -2.076 1.00 88.50 155 VAL A N 1
ATOM 1208 C CA . VAL A 1 155 ? 20.180 -5.941 -2.091 1.00 88.50 155 VAL A CA 1
ATOM 1209 C C . VAL A 1 155 ? 21.378 -6.684 -2.682 1.00 88.50 155 VAL A C 1
ATOM 1211 O O . VAL A 1 155 ? 21.805 -7.693 -2.122 1.00 88.50 155 VAL A O 1
ATOM 1214 N N . SER A 1 156 ? 21.982 -6.178 -3.764 1.00 86.56 156 SER A N 1
ATOM 1215 C CA . SER A 1 156 ? 23.149 -6.818 -4.401 1.00 86.56 156 SER A CA 1
ATOM 1216 C C . SER A 1 156 ? 24.304 -7.169 -3.445 1.00 86.56 156 SER A C 1
ATOM 1218 O O . SER A 1 156 ? 24.874 -8.250 -3.608 1.00 86.56 156 SER A O 1
ATOM 1220 N N . PRO A 1 157 ? 24.645 -6.356 -2.417 1.00 88.19 157 PRO A N 1
ATOM 1221 C CA . PRO A 1 157 ? 25.679 -6.724 -1.443 1.00 88.19 157 PRO A CA 1
ATOM 1222 C C . PRO A 1 157 ? 25.394 -8.025 -0.675 1.00 88.19 157 PRO A C 1
ATOM 1224 O O . PRO A 1 157 ? 26.325 -8.685 -0.210 1.00 88.19 157 PRO A O 1
ATOM 1227 N N . PHE A 1 158 ? 24.123 -8.409 -0.538 1.00 87.00 158 PHE A N 1
ATOM 1228 C CA . PHE A 1 158 ? 23.711 -9.649 0.121 1.00 87.00 158 PHE A CA 1
ATOM 1229 C C . PHE A 1 158 ? 23.760 -10.846 -0.829 1.00 87.00 158 PHE A C 1
ATOM 1231 O O . PHE A 1 158 ? 24.174 -11.924 -0.410 1.00 87.00 158 PHE A O 1
ATOM 1238 N N . PHE A 1 159 ? 23.439 -10.665 -2.114 1.00 81.06 159 PHE A N 1
ATOM 1239 C CA . PHE A 1 159 ? 23.581 -11.731 -3.118 1.00 81.06 159 PHE A CA 1
ATOM 1240 C C . PHE A 1 159 ? 25.038 -12.085 -3.432 1.00 81.06 159 PHE A C 1
ATOM 1242 O O . PHE A 1 159 ? 25.323 -13.194 -3.866 1.00 81.06 159 PHE A O 1
ATOM 1249 N N . ALA A 1 160 ? 25.989 -11.198 -3.130 1.00 82.25 160 ALA A N 1
ATOM 1250 C CA . ALA A 1 160 ? 27.407 -11.556 -3.142 1.00 82.25 160 ALA A CA 1
ATOM 1251 C C . ALA A 1 160 ? 27.780 -12.581 -2.047 1.00 82.25 160 ALA A C 1
ATOM 1253 O O . ALA A 1 160 ? 28.797 -13.261 -2.162 1.00 82.25 160 ALA A O 1
ATOM 1254 N N . LYS A 1 161 ? 26.979 -12.679 -0.974 1.00 83.44 161 LYS A N 1
ATOM 1255 C CA . LYS A 1 161 ? 27.215 -13.561 0.183 1.00 83.44 161 LYS A CA 1
ATOM 1256 C C . LYS A 1 161 ? 26.327 -14.804 0.181 1.00 83.44 161 LYS A C 1
ATOM 1258 O O . LYS A 1 161 ? 26.718 -15.820 0.750 1.00 83.44 161 LYS A O 1
ATOM 1263 N N . TYR A 1 162 ? 25.141 -14.715 -0.418 1.00 82.88 162 TYR A N 1
ATOM 1264 C CA . TYR A 1 162 ? 24.142 -15.779 -0.433 1.00 82.88 162 TYR A CA 1
ATOM 1265 C C . TYR A 1 162 ? 23.716 -16.092 -1.876 1.00 82.88 162 TYR A C 1
ATOM 1267 O O . TYR A 1 162 ? 23.325 -15.160 -2.579 1.00 82.88 162 TYR A O 1
ATOM 1275 N N . PRO A 1 163 ? 23.737 -17.369 -2.314 1.00 73.44 163 PRO A N 1
ATOM 1276 C CA . PRO A 1 163 ? 23.440 -17.740 -3.703 1.00 73.44 163 PRO A CA 1
ATOM 1277 C C . PRO A 1 163 ? 22.019 -17.387 -4.146 1.00 73.44 163 PRO A C 1
ATOM 1279 O O . PRO A 1 163 ? 21.788 -17.064 -5.309 1.00 73.44 163 PRO A O 1
ATOM 1282 N N . SER A 1 164 ? 21.059 -17.440 -3.221 1.00 73.81 164 SER A N 1
ATOM 1283 C CA . SER A 1 164 ? 19.669 -17.096 -3.492 1.00 73.81 164 SER A CA 1
ATOM 1284 C C . SER A 1 164 ? 18.985 -16.483 -2.271 1.00 73.81 164 SER A C 1
ATOM 1286 O O . SER A 1 164 ? 19.393 -16.681 -1.124 1.00 73.81 164 SER A O 1
ATOM 1288 N N . PHE A 1 165 ? 17.901 -15.744 -2.519 1.00 75.88 165 PHE A N 1
ATOM 1289 C CA . PHE A 1 165 ? 17.040 -15.189 -1.469 1.00 75.88 165 PHE A CA 1
ATOM 1290 C C . PHE A 1 165 ? 16.465 -16.284 -0.561 1.00 75.88 165 PHE A C 1
ATOM 1292 O O . PHE A 1 165 ? 16.405 -16.131 0.659 1.00 75.88 165 PHE A O 1
ATOM 1299 N N . PHE A 1 166 ? 16.088 -17.418 -1.154 1.00 75.38 166 PHE A N 1
ATOM 1300 C CA . PHE A 1 166 ? 15.498 -18.541 -0.433 1.00 75.38 166 PHE A CA 1
ATOM 1301 C C . PHE A 1 166 ? 16.514 -19.285 0.444 1.00 75.38 166 PHE A C 1
ATOM 1303 O O . PHE A 1 166 ? 16.118 -19.903 1.432 1.00 75.38 166 PHE A O 1
ATOM 1310 N N . GLU A 1 167 ? 17.807 -19.172 0.149 1.00 79.44 167 GLU A N 1
ATOM 1311 C CA . GLU A 1 167 ? 18.894 -19.771 0.931 1.00 79.44 167 GLU A CA 1
ATOM 1312 C C . GLU A 1 167 ? 19.434 -18.860 2.042 1.00 79.44 167 GLU A C 1
ATOM 1314 O O . GLU A 1 167 ? 20.257 -19.298 2.847 1.00 79.44 167 GLU A O 1
ATOM 1319 N N . MET A 1 168 ? 18.969 -17.608 2.142 1.00 87.69 168 MET A N 1
ATOM 1320 C CA . MET A 1 168 ? 19.426 -16.712 3.204 1.00 87.69 168 MET A CA 1
ATOM 1321 C C . MET A 1 168 ? 18.973 -17.211 4.591 1.00 87.69 168 MET A C 1
ATOM 1323 O O . MET A 1 168 ? 17.776 -17.434 4.811 1.00 87.69 168 MET A O 1
ATOM 1327 N N . PRO A 1 169 ? 19.893 -17.342 5.569 1.00 90.94 169 PRO A N 1
ATOM 1328 C CA . PRO A 1 169 ? 19.533 -17.670 6.944 1.00 90.94 169 PRO A CA 1
ATOM 1329 C C . PRO A 1 169 ? 18.837 -16.481 7.621 1.00 90.94 169 PRO A C 1
ATOM 1331 O O . PRO A 1 169 ? 18.991 -15.334 7.199 1.00 90.94 169 PRO A O 1
ATOM 1334 N N . SER A 1 170 ? 18.145 -16.725 8.742 1.00 91.56 170 SER A N 1
ATOM 1335 C CA . SER A 1 170 ? 17.394 -15.688 9.473 1.00 91.56 170 SER A CA 1
ATOM 1336 C C . SER A 1 170 ? 18.220 -14.434 9.767 1.00 91.56 170 SER A C 1
ATOM 1338 O O . SER A 1 170 ? 17.715 -13.327 9.635 1.00 91.56 170 SER A O 1
ATOM 1340 N N . LYS A 1 171 ? 19.504 -14.582 10.123 1.00 92.44 171 LYS A N 1
ATOM 1341 C CA . LYS A 1 171 ? 20.402 -13.440 10.357 1.00 92.44 171 LYS A CA 1
ATOM 1342 C C . LYS A 1 171 ? 20.573 -12.574 9.101 1.00 92.44 171 LYS A C 1
ATOM 1344 O O . LYS A 1 171 ? 20.422 -11.363 9.191 1.00 92.44 171 LYS A O 1
ATOM 1349 N N . GLY A 1 172 ? 20.822 -13.196 7.947 1.00 91.00 172 GLY A N 1
ATOM 1350 C CA . GLY A 1 172 ? 20.987 -12.487 6.677 1.00 91.00 172 GLY A CA 1
ATOM 1351 C C . GLY A 1 172 ? 19.710 -11.767 6.243 1.00 91.00 172 GLY A C 1
ATOM 1352 O O . GLY A 1 172 ? 19.772 -10.614 5.834 1.00 91.00 172 GLY A O 1
ATOM 1353 N N . LEU A 1 173 ? 18.543 -12.399 6.424 1.00 91.25 173 LEU A N 1
ATOM 1354 C CA . LEU A 1 173 ? 17.249 -11.769 6.129 1.00 91.25 173 LEU A CA 1
ATOM 1355 C C . LEU A 1 173 ? 16.981 -10.547 7.015 1.00 91.25 173 LEU A C 1
ATOM 1357 O O . LEU A 1 173 ? 16.514 -9.528 6.520 1.00 91.25 173 LEU A O 1
ATOM 1361 N N . ARG A 1 174 ? 17.305 -10.618 8.312 1.00 93.88 174 ARG A N 1
ATOM 1362 C CA . ARG A 1 174 ? 17.154 -9.479 9.233 1.00 93.88 174 ARG A CA 1
ATOM 1363 C C . ARG A 1 174 ? 18.035 -8.303 8.824 1.00 93.88 174 ARG A C 1
ATOM 1365 O O . ARG A 1 174 ? 17.558 -7.175 8.787 1.00 93.88 174 ARG A O 1
ATOM 1372 N N . GLU A 1 175 ? 19.300 -8.572 8.505 1.00 93.62 175 GLU A N 1
ATOM 1373 C CA . GLU A 1 175 ? 20.247 -7.549 8.047 1.00 93.62 175 GLU A CA 1
ATOM 1374 C C . GLU A 1 175 ? 19.796 -6.915 6.723 1.00 93.62 175 GLU A C 1
ATOM 1376 O O . GLU A 1 175 ? 19.836 -5.693 6.594 1.00 93.62 175 GLU A O 1
ATOM 1381 N N . LEU A 1 176 ? 19.298 -7.721 5.778 1.00 92.25 176 LEU A N 1
ATOM 1382 C CA . LEU A 1 176 ? 18.739 -7.234 4.516 1.00 92.25 176 LEU A CA 1
ATOM 1383 C C . LEU A 1 176 ? 17.532 -6.317 4.747 1.00 92.25 176 LEU A C 1
ATOM 1385 O O . LEU A 1 176 ? 17.491 -5.216 4.205 1.00 92.25 176 LEU A O 1
ATOM 1389 N N . ILE A 1 177 ? 16.557 -6.754 5.553 1.00 92.25 177 ILE A N 1
ATOM 1390 C CA . ILE A 1 177 ? 15.347 -5.968 5.837 1.00 92.25 177 ILE A CA 1
ATOM 1391 C C . ILE A 1 177 ? 15.717 -4.624 6.470 1.00 92.25 177 ILE A C 1
ATOM 1393 O O . ILE A 1 177 ? 15.199 -3.594 6.048 1.00 92.25 177 ILE A O 1
ATOM 1397 N N . LEU A 1 178 ? 16.633 -4.618 7.444 1.00 92.69 178 LEU A N 1
ATOM 1398 C CA . LEU A 1 178 ? 17.073 -3.387 8.104 1.00 92.69 178 LEU A CA 1
ATOM 1399 C C . LEU A 1 178 ? 17.796 -2.441 7.139 1.00 92.69 178 LEU A C 1
ATOM 1401 O O . LEU A 1 178 ? 17.497 -1.250 7.141 1.00 92.69 178 LEU A O 1
ATOM 1405 N N . ALA A 1 179 ? 18.683 -2.965 6.286 1.00 92.12 179 ALA A N 1
ATOM 1406 C CA . ALA A 1 179 ? 19.385 -2.164 5.283 1.00 92.12 179 ALA A CA 1
ATOM 1407 C C . ALA A 1 179 ? 18.417 -1.539 4.268 1.00 92.12 179 ALA A C 1
ATOM 1409 O O . ALA A 1 179 ? 18.573 -0.379 3.884 1.00 92.12 179 ALA A O 1
ATOM 1410 N N . VAL A 1 180 ? 17.392 -2.292 3.853 1.00 91.69 180 VAL A N 1
ATOM 1411 C CA . VAL A 1 180 ? 16.343 -1.757 2.986 1.00 91.69 180 VAL A CA 1
ATOM 1412 C C . VAL A 1 180 ? 15.538 -0.686 3.718 1.00 91.69 180 VAL A C 1
ATOM 1414 O O . VAL A 1 180 ? 15.416 0.416 3.194 1.00 91.69 180 VAL A O 1
ATOM 1417 N N . ALA A 1 181 ? 15.034 -0.966 4.924 1.00 89.25 181 ALA A N 1
ATOM 1418 C CA . ALA A 1 181 ? 14.226 -0.029 5.710 1.00 89.25 181 ALA A CA 1
ATOM 1419 C C . ALA A 1 181 ? 14.952 1.303 5.971 1.00 89.25 181 ALA A C 1
ATOM 1421 O O . ALA A 1 181 ? 14.350 2.371 5.872 1.00 89.25 181 ALA A O 1
ATOM 1422 N N . GLU A 1 182 ? 16.258 1.253 6.240 1.00 89.88 182 GLU A N 1
ATOM 1423 C CA . GLU A 1 182 ? 17.097 2.442 6.404 1.00 89.88 182 GLU A CA 1
ATOM 1424 C C . GLU A 1 182 ? 17.176 3.269 5.113 1.00 89.88 182 GLU A C 1
ATOM 1426 O O . GLU A 1 182 ? 17.087 4.497 5.152 1.00 89.88 182 GLU A O 1
ATOM 1431 N N . GLY A 1 183 ? 17.296 2.602 3.962 1.00 86.19 183 GLY A N 1
ATOM 1432 C CA . GLY A 1 183 ? 17.380 3.248 2.656 1.00 86.19 183 GLY A CA 1
ATOM 1433 C C . GLY A 1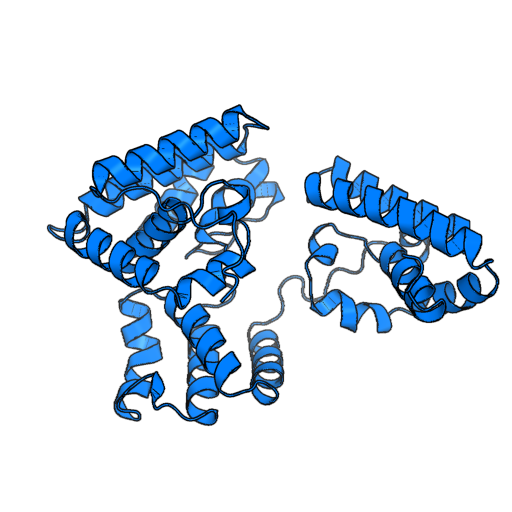 183 ? 16.052 3.796 2.128 1.00 86.19 183 GLY A C 1
ATOM 1434 O O . GLY A 1 183 ? 16.051 4.805 1.419 1.00 86.19 183 GLY A O 1
ATOM 1435 N N . VAL A 1 184 ? 14.927 3.146 2.451 1.00 85.44 184 VAL A N 1
ATOM 1436 C CA . VAL A 1 184 ? 13.610 3.479 1.881 1.00 85.44 184 VAL A CA 1
ATOM 1437 C C . VAL A 1 184 ? 12.718 4.340 2.762 1.00 85.44 184 VAL A C 1
ATOM 1439 O O . VAL A 1 184 ? 11.765 4.926 2.242 1.00 85.44 184 VAL A O 1
ATOM 1442 N N . GLY A 1 185 ? 13.028 4.444 4.055 1.00 82.25 185 GLY A N 1
ATOM 1443 C CA . GLY A 1 185 ? 12.253 5.225 5.010 1.00 82.25 185 GLY A CA 1
ATOM 1444 C C . GLY A 1 185 ? 10.923 4.560 5.358 1.00 82.25 185 GLY A C 1
ATOM 1445 O O . GLY A 1 185 ? 10.880 3.412 5.786 1.00 82.25 185 GLY A O 1
ATOM 1446 N N . ASP A 1 186 ? 9.827 5.302 5.216 1.00 77.38 186 ASP A N 1
ATOM 1447 C CA . ASP A 1 186 ? 8.483 4.908 5.652 1.00 77.38 186 ASP A CA 1
ATOM 1448 C C . ASP A 1 186 ? 7.565 4.457 4.515 1.00 77.38 186 ASP A C 1
ATOM 1450 O O . ASP A 1 186 ? 6.345 4.422 4.688 1.00 77.38 186 ASP A O 1
ATOM 1454 N N . ARG A 1 187 ? 8.144 4.116 3.358 1.00 86.25 187 ARG A N 1
ATOM 1455 C CA . ARG A 1 187 ? 7.412 3.537 2.230 1.00 86.25 187 ARG A CA 1
ATOM 1456 C C . ARG A 1 187 ? 6.689 2.264 2.660 1.00 86.25 187 ARG A C 1
ATOM 1458 O O . ARG A 1 187 ? 7.242 1.430 3.374 1.00 86.25 187 ARG A O 1
ATOM 1465 N N . THR A 1 188 ? 5.458 2.101 2.185 1.00 85.75 188 THR A N 1
ATOM 1466 C CA . THR A 1 188 ? 4.651 0.906 2.445 1.00 85.75 188 THR A CA 1
ATOM 1467 C C . THR A 1 188 ? 4.035 0.366 1.164 1.00 85.75 188 THR A C 1
ATOM 1469 O O . THR A 1 188 ? 3.861 1.087 0.180 1.00 85.75 188 THR A O 1
ATOM 1472 N N . ILE A 1 189 ? 3.650 -0.910 1.207 1.00 85.19 189 ILE A N 1
ATOM 1473 C CA . ILE A 1 189 ? 3.056 -1.633 0.078 1.00 85.19 189 ILE A CA 1
ATOM 1474 C C . ILE A 1 189 ? 1.697 -1.071 -0.361 1.00 85.19 189 ILE A C 1
ATOM 1476 O O . ILE A 1 189 ? 1.251 -1.391 -1.453 1.00 85.19 189 ILE A O 1
ATOM 1480 N N . ALA A 1 190 ? 1.036 -0.244 0.458 1.00 82.25 190 ALA A N 1
ATOM 1481 C CA . ALA A 1 190 ? -0.253 0.372 0.129 1.00 82.25 190 ALA A CA 1
ATOM 1482 C C . ALA A 1 190 ? -0.126 1.793 -0.438 1.00 82.25 190 ALA A C 1
ATOM 1484 O O . ALA A 1 190 ? -1.051 2.281 -1.089 1.00 82.25 190 ALA A O 1
ATOM 1485 N N . TYR A 1 191 ? 1.029 2.452 -0.283 1.00 87.62 191 TYR A N 1
ATOM 1486 C CA . TYR A 1 191 ? 1.193 3.854 -0.691 1.00 87.62 191 TYR A CA 1
ATOM 1487 C C . TYR A 1 191 ? 1.015 4.085 -2.195 1.00 87.62 191 TYR A C 1
ATOM 1489 O O . TYR A 1 191 ? 0.591 5.167 -2.601 1.00 87.62 191 TYR A O 1
ATOM 1497 N N . PHE A 1 192 ? 1.242 3.071 -3.038 1.00 91.62 192 PHE A N 1
ATOM 1498 C CA . PHE A 1 192 ? 0.939 3.169 -4.473 1.00 91.62 192 PHE A CA 1
ATOM 1499 C C . PHE A 1 192 ? -0.533 3.513 -4.752 1.00 91.62 192 PHE A C 1
ATOM 1501 O O . PHE A 1 192 ? -0.834 4.109 -5.790 1.00 91.62 192 PHE A O 1
ATOM 1508 N N . PHE A 1 193 ? -1.433 3.156 -3.831 1.00 89.62 193 PHE A N 1
ATOM 1509 C CA . PHE A 1 193 ? -2.857 3.435 -3.905 1.00 89.62 193 PHE A CA 1
ATOM 1510 C C . PHE A 1 193 ? -3.286 4.554 -2.945 1.00 89.62 193 PHE A C 1
ATOM 1512 O O . PHE A 1 193 ? -3.977 5.489 -3.355 1.00 89.62 193 PHE A O 1
ATOM 1519 N N . ASP A 1 194 ? -2.807 4.549 -1.699 1.00 83.81 194 ASP A N 1
ATOM 1520 C CA . ASP A 1 194 ? -3.203 5.551 -0.697 1.00 83.81 194 ASP A CA 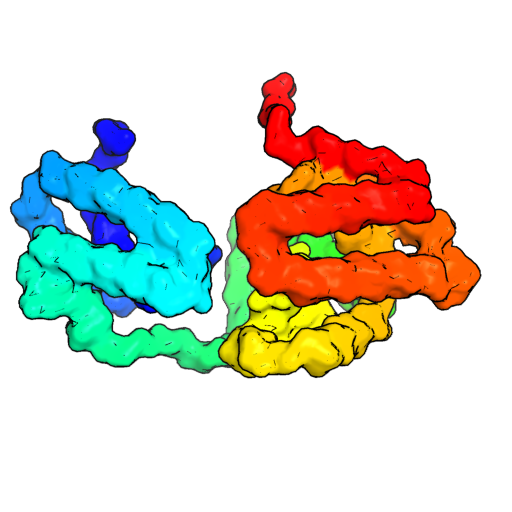1
ATOM 1521 C C . ASP A 1 194 ? -2.863 6.989 -1.115 1.00 83.81 194 ASP A C 1
ATOM 1523 O O . ASP A 1 194 ? -3.554 7.937 -0.715 1.00 83.81 194 ASP A O 1
ATOM 1527 N N . ARG A 1 195 ? -1.838 7.167 -1.960 1.00 88.12 195 ARG A N 1
ATOM 1528 C CA . ARG A 1 195 ? -1.397 8.462 -2.498 1.00 88.12 195 ARG A CA 1
ATOM 1529 C C . ARG A 1 195 ? -2.514 9.319 -3.088 1.00 88.12 195 ARG A C 1
ATOM 1531 O O . ARG A 1 195 ? -2.460 10.537 -2.943 1.00 88.12 195 ARG A O 1
ATOM 1538 N N . TYR A 1 196 ? -3.539 8.724 -3.704 1.00 88.44 196 TYR A N 1
ATOM 1539 C CA . TYR A 1 196 ? -4.630 9.484 -4.333 1.00 88.44 196 TYR A CA 1
ATOM 1540 C C . TYR A 1 196 ? -5.553 10.121 -3.291 1.00 88.44 196 TYR A C 1
ATOM 1542 O O . TYR A 1 196 ? -5.918 11.297 -3.391 1.00 88.44 196 TYR A O 1
ATOM 1550 N N . GLY A 1 197 ? -5.906 9.355 -2.258 1.00 81.56 197 GLY A N 1
ATOM 1551 C CA . GLY A 1 197 ? -6.829 9.788 -1.214 1.00 81.56 197 GLY A CA 1
ATOM 1552 C C . GLY A 1 197 ? -6.171 10.620 -0.116 1.00 81.56 197 GLY A C 1
ATOM 1553 O O . GLY A 1 197 ? -6.834 11.500 0.441 1.00 81.56 197 GLY A O 1
ATOM 1554 N N . THR A 1 198 ? -4.898 10.354 0.185 1.00 78.88 198 THR A N 1
ATOM 1555 C CA . THR A 1 198 ? -4.271 10.771 1.451 1.00 78.88 198 THR A CA 1
ATOM 1556 C C . THR A 1 198 ? -2.967 11.553 1.314 1.00 78.88 198 THR A C 1
ATOM 1558 O O . THR A 1 198 ? -2.497 12.080 2.316 1.00 78.88 198 THR A O 1
ATOM 1561 N N . GLY A 1 199 ? -2.367 11.638 0.123 1.00 80.00 199 GLY A N 1
ATOM 1562 C CA . GLY A 1 199 ? -1.079 12.318 -0.056 1.00 80.00 199 GLY A CA 1
ATOM 1563 C C . GLY A 1 199 ? 0.136 11.492 0.388 1.00 80.00 199 GLY A C 1
ATOM 1564 O O . GLY A 1 199 ? 1.259 11.999 0.377 1.00 80.00 199 GLY A O 1
ATOM 1565 N N . ARG A 1 200 ? -0.064 10.211 0.736 1.00 83.62 200 ARG A N 1
ATOM 1566 C CA . ARG A 1 200 ? 0.992 9.226 1.028 1.00 83.62 200 ARG A CA 1
ATOM 1567 C C . ARG A 1 200 ? 1.692 8.780 -0.255 1.00 83.62 200 ARG A C 1
ATOM 1569 O O . ARG A 1 200 ? 1.367 7.743 -0.815 1.00 83.62 200 ARG A O 1
ATOM 1576 N N . MET A 1 201 ? 2.594 9.621 -0.750 1.00 90.06 201 MET A N 1
ATOM 1577 C CA . MET A 1 201 ? 3.365 9.385 -1.972 1.00 90.06 201 MET A CA 1
ATOM 1578 C C . MET A 1 201 ? 4.149 8.064 -1.919 1.00 90.06 201 MET A C 1
ATOM 1580 O O . MET A 1 201 ? 4.575 7.630 -0.850 1.00 90.06 201 MET A O 1
ATOM 1584 N N . ALA A 1 202 ? 4.340 7.421 -3.074 1.00 90.69 202 ALA A N 1
ATOM 1585 C CA . ALA A 1 202 ? 4.989 6.111 -3.132 1.00 90.69 202 ALA A CA 1
ATOM 1586 C C . ALA A 1 202 ? 6.524 6.203 -3.138 1.00 90.69 202 ALA A C 1
ATOM 1588 O O . ALA A 1 202 ? 7.169 5.291 -2.633 1.00 90.69 202 ALA A O 1
ATOM 1589 N N . MET A 1 203 ? 7.107 7.284 -3.670 1.00 93.44 203 MET A N 1
ATOM 1590 C CA . MET A 1 203 ? 8.565 7.469 -3.782 1.00 93.44 203 MET A CA 1
ATOM 1591 C C . MET A 1 203 ? 9.078 8.764 -3.150 1.00 93.44 203 MET A C 1
ATOM 1593 O O . MET A 1 203 ? 10.225 8.850 -2.714 1.00 93.44 203 MET A O 1
ATOM 1597 N N . THR A 1 204 ? 8.251 9.799 -3.139 1.00 91.00 204 THR A N 1
ATOM 1598 C CA . THR A 1 204 ? 8.565 11.123 -2.606 1.00 91.00 204 THR A CA 1
ATOM 1599 C C . THR A 1 204 ? 8.023 11.282 -1.191 1.00 91.00 204 THR A C 1
ATOM 1601 O O . THR A 1 204 ? 7.307 10.425 -0.677 1.00 91.00 204 THR A O 1
ATOM 1604 N N . LYS A 1 205 ? 8.397 12.378 -0.523 1.00 87.12 205 LYS A N 1
ATOM 1605 C CA . LYS A 1 205 ? 7.900 12.647 0.828 1.00 87.12 205 LYS A CA 1
ATOM 1606 C C . LYS A 1 205 ? 6.372 12.776 0.820 1.00 87.12 205 LYS A C 1
ATOM 1608 O O . LYS A 1 205 ? 5.834 13.391 -0.106 1.00 87.12 205 LYS A O 1
ATOM 1613 N N . PRO A 1 206 ? 5.684 12.250 1.848 1.00 83.81 206 PRO A N 1
ATOM 1614 C CA . PRO A 1 206 ? 4.251 12.438 1.970 1.00 83.81 206 PRO A CA 1
ATOM 1615 C C . PRO A 1 206 ? 3.934 13.929 2.084 1.00 83.81 206 PRO A C 1
ATOM 1617 O O . PRO A 1 206 ? 4.668 14.697 2.710 1.00 83.81 206 PRO A O 1
ATOM 1620 N N . ILE A 1 207 ? 2.829 14.328 1.470 1.00 79.94 207 ILE A N 1
ATOM 1621 C CA . ILE A 1 207 ? 2.259 15.656 1.666 1.00 79.94 207 ILE A CA 1
ATOM 1622 C C . ILE A 1 207 ? 1.283 15.548 2.831 1.00 79.94 207 ILE A C 1
ATOM 1624 O O . ILE A 1 207 ? 0.536 14.571 2.912 1.00 79.94 207 ILE A O 1
ATOM 1628 N N . ASP A 1 208 ? 1.303 16.535 3.728 1.00 81.88 208 ASP A N 1
ATOM 1629 C CA . ASP A 1 208 ? 0.364 16.592 4.846 1.00 81.88 208 ASP A CA 1
ATOM 1630 C C . ASP A 1 208 ? -1.077 16.389 4.358 1.00 81.88 208 ASP A C 1
ATOM 1632 O O . ASP A 1 208 ? -1.486 16.938 3.334 1.00 81.88 208 ASP A O 1
ATOM 1636 N N . TYR A 1 209 ? -1.846 15.585 5.089 1.00 75.12 209 TYR A N 1
ATOM 1637 C CA . TYR A 1 209 ? -3.180 15.164 4.668 1.00 75.12 209 TYR A CA 1
ATOM 1638 C C . TYR A 1 209 ? -4.137 16.347 4.464 1.00 75.12 209 TYR A C 1
ATOM 1640 O O . TYR A 1 209 ? -4.905 16.359 3.498 1.00 75.12 209 TYR A O 1
ATOM 1648 N N . ILE A 1 210 ? -4.086 17.354 5.342 1.00 71.12 210 ILE A N 1
ATOM 1649 C CA . ILE A 1 210 ? -4.956 18.531 5.251 1.00 71.12 210 ILE A CA 1
ATOM 1650 C C . ILE A 1 210 ? -4.568 19.337 4.014 1.00 71.12 210 ILE A C 1
ATOM 1652 O O . ILE A 1 210 ? -5.429 19.689 3.206 1.00 71.12 210 ILE A O 1
ATOM 1656 N N . VAL A 1 211 ? -3.265 19.552 3.814 1.00 77.50 211 VAL A N 1
ATOM 1657 C CA . VAL A 1 211 ? -2.743 20.224 2.616 1.00 77.50 211 VAL A CA 1
ATOM 1658 C C . VAL A 1 211 ? -3.143 19.463 1.350 1.00 77.50 211 VAL A C 1
ATOM 1660 O O . VAL A 1 211 ? -3.612 20.069 0.390 1.00 77.50 211 VAL A O 1
ATOM 1663 N N . TRP A 1 212 ? -3.038 18.132 1.358 1.00 83.81 212 TRP A N 1
ATOM 1664 C CA . TRP A 1 212 ? -3.423 17.274 0.239 1.00 83.81 212 TRP A CA 1
ATOM 1665 C C . TRP A 1 212 ? -4.896 17.435 -0.141 1.00 83.81 212 TRP A C 1
ATOM 1667 O O . TRP A 1 212 ? -5.221 17.558 -1.323 1.00 83.81 212 TRP A O 1
ATOM 1677 N N . LYS A 1 213 ? -5.793 17.459 0.850 1.00 81.06 213 LYS A N 1
ATOM 1678 C CA . LYS A 1 213 ? -7.239 17.599 0.628 1.00 81.06 213 LYS A CA 1
ATOM 1679 C C . LYS A 1 213 ? -7.640 18.982 0.130 1.00 81.06 213 LYS A C 1
ATOM 1681 O O . LYS A 1 213 ? -8.563 19.074 -0.677 1.00 81.06 213 LYS A O 1
ATOM 1686 N N . LEU A 1 214 ? -6.963 20.029 0.595 1.00 81.56 214 LEU A N 1
ATOM 1687 C CA . LEU A 1 214 ? -7.235 21.409 0.188 1.00 81.56 214 LEU A CA 1
ATOM 1688 C C . LEU A 1 214 ? -6.606 21.766 -1.166 1.00 81.56 214 LEU A C 1
ATOM 1690 O O . LEU A 1 214 ? -7.025 22.733 -1.800 1.00 81.56 214 LEU A O 1
ATOM 1694 N N . MET A 1 215 ? -5.625 20.988 -1.626 1.00 85.94 215 MET A N 1
ATOM 1695 C CA . MET A 1 215 ? -4.922 21.250 -2.876 1.00 85.94 215 MET A CA 1
ATOM 1696 C C . MET A 1 215 ? -5.835 21.091 -4.110 1.00 85.94 215 MET A C 1
ATOM 1698 O O . MET A 1 215 ? -6.520 20.061 -4.263 1.00 85.94 215 MET A O 1
ATOM 1702 N N . PRO A 1 216 ? -5.788 22.045 -5.062 1.00 92.25 216 PRO A N 1
ATOM 1703 C CA . PRO A 1 216 ? -6.437 21.903 -6.359 1.00 92.25 216 PRO A CA 1
ATOM 1704 C C . PRO A 1 216 ? -6.009 20.620 -7.080 1.00 92.25 216 PRO A C 1
ATOM 1706 O O . PRO A 1 216 ? -4.869 20.165 -6.971 1.00 92.25 216 PRO A O 1
ATOM 1709 N N . LEU A 1 217 ? -6.912 20.039 -7.875 1.00 91.19 217 LEU A N 1
ATOM 1710 C CA . LEU A 1 217 ? -6.630 18.799 -8.610 1.00 91.19 217 LEU A CA 1
ATOM 1711 C C . LEU A 1 217 ? -5.415 18.935 -9.549 1.00 91.19 217 LEU A C 1
ATOM 1713 O O . LEU A 1 217 ? -4.663 17.982 -9.725 1.00 91.19 217 LEU A O 1
ATOM 1717 N N . THR A 1 218 ? -5.193 20.113 -10.132 1.00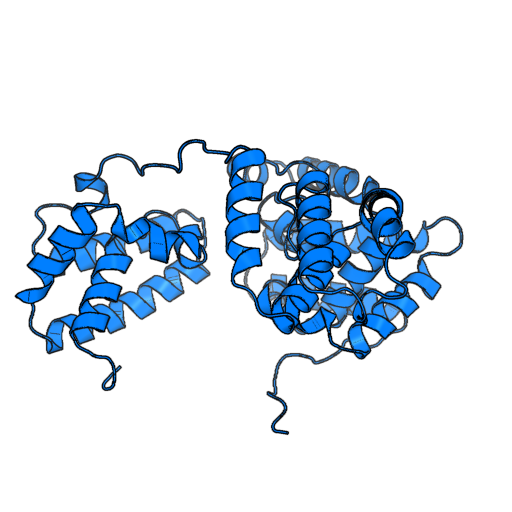 94.25 218 THR A N 1
ATOM 1718 C CA . THR A 1 218 ? -4.030 20.405 -10.987 1.00 94.25 218 THR A CA 1
ATOM 1719 C C . THR A 1 218 ? -2.704 20.291 -10.231 1.00 94.25 218 THR A C 1
ATOM 1721 O O . THR A 1 218 ? -1.745 19.710 -10.747 1.00 94.25 218 THR A O 1
ATOM 1724 N N . GLU A 1 219 ? -2.654 20.781 -8.993 1.00 94.44 219 GLU A N 1
ATOM 1725 C CA . GLU A 1 219 ? -1.481 20.685 -8.121 1.00 94.44 219 GLU A CA 1
ATOM 1726 C C . GLU A 1 219 ? -1.269 19.248 -7.639 1.00 94.44 219 GLU A C 1
ATOM 1728 O O . GLU A 1 219 ? -0.151 18.735 -7.728 1.00 94.44 219 GLU A O 1
ATOM 1733 N N . ARG A 1 220 ? -2.349 18.542 -7.266 1.00 94.31 220 ARG A N 1
ATOM 1734 C CA . ARG A 1 220 ? -2.290 17.107 -6.937 1.00 94.31 220 ARG A CA 1
ATOM 1735 C C . ARG A 1 220 ? -1.744 16.276 -8.092 1.00 94.31 220 ARG A C 1
ATOM 1737 O O . ARG A 1 220 ? -0.833 15.480 -7.891 1.00 94.31 220 ARG A O 1
ATOM 1744 N N . ASN A 1 221 ? -2.240 16.496 -9.310 1.00 96.00 221 ASN A N 1
ATOM 1745 C CA . ASN A 1 221 ? -1.750 15.801 -10.503 1.00 96.00 221 ASN A CA 1
ATOM 1746 C C . ASN A 1 221 ? -0.261 16.074 -10.747 1.00 96.00 221 ASN A C 1
ATOM 1748 O O . ASN A 1 221 ? 0.479 15.167 -11.119 1.00 96.00 221 ASN A O 1
ATOM 1752 N N . THR A 1 222 ? 0.191 17.307 -10.511 1.00 96.88 222 THR A N 1
ATOM 1753 C CA . THR A 1 222 ? 1.608 17.670 -10.643 1.00 96.88 222 THR A CA 1
ATOM 1754 C C . THR A 1 222 ? 2.468 16.945 -9.607 1.00 96.88 222 THR A C 1
ATOM 1756 O O . THR A 1 222 ? 3.512 16.398 -9.959 1.00 96.88 222 THR A O 1
ATOM 1759 N N . ALA A 1 223 ? 2.028 16.887 -8.348 1.00 95.88 223 ALA A N 1
ATOM 1760 C CA . ALA A 1 223 ? 2.723 16.145 -7.298 1.00 95.88 223 ALA A CA 1
ATOM 1761 C C . ALA A 1 223 ? 2.796 14.640 -7.609 1.00 95.88 223 ALA A C 1
ATOM 1763 O O . ALA A 1 223 ? 3.875 14.054 -7.547 1.00 95.88 223 ALA A O 1
ATOM 1764 N N . LEU A 1 224 ? 1.682 14.031 -8.031 1.00 97.12 224 LEU A N 1
ATOM 1765 C CA . LEU A 1 224 ? 1.636 12.610 -8.393 1.00 97.12 224 LEU A CA 1
ATOM 1766 C C . LEU A 1 224 ? 2.539 12.284 -9.585 1.00 97.12 224 LEU A C 1
ATOM 1768 O O . LEU A 1 224 ? 3.193 11.245 -9.591 1.00 97.12 224 LEU A O 1
ATOM 1772 N N . ARG A 1 225 ? 2.618 13.170 -10.582 1.00 97.31 225 ARG A N 1
ATOM 1773 C CA . ARG A 1 225 ? 3.523 12.999 -11.728 1.00 97.31 225 ARG A CA 1
ATOM 1774 C C . ARG A 1 225 ? 4.991 13.065 -11.327 1.00 97.31 225 ARG A C 1
ATOM 1776 O O . ARG A 1 225 ? 5.748 12.192 -11.729 1.00 97.31 225 ARG A O 1
ATOM 1783 N N . ARG A 1 226 ? 5.375 14.017 -10.471 1.00 96.88 226 ARG A N 1
ATOM 1784 C CA . ARG A 1 226 ? 6.740 14.077 -9.910 1.00 96.88 226 ARG A CA 1
ATOM 1785 C C . ARG A 1 226 ? 7.098 12.817 -9.128 1.00 96.88 226 ARG A C 1
ATOM 1787 O O . ARG A 1 226 ? 8.240 12.375 -9.144 1.00 96.88 226 ARG A O 1
ATOM 1794 N N . ASP A 1 227 ? 6.123 12.240 -8.436 1.00 96.56 227 ASP A N 1
ATOM 1795 C CA . ASP A 1 227 ? 6.297 10.976 -7.729 1.00 96.56 227 ASP A CA 1
ATOM 1796 C C . ASP A 1 227 ? 6.395 9.784 -8.705 1.00 96.56 227 ASP A C 1
ATOM 1798 O O . ASP A 1 227 ? 7.238 8.914 -8.514 1.00 96.56 227 ASP A O 1
ATOM 1802 N N . ASN A 1 228 ? 5.637 9.787 -9.811 1.00 96.69 228 ASN A N 1
ATOM 1803 C CA . ASN A 1 228 ? 5.758 8.792 -10.888 1.00 96.69 228 ASN A CA 1
ATOM 1804 C C . ASN A 1 228 ? 7.124 8.843 -11.586 1.00 96.69 228 ASN A C 1
ATOM 1806 O O . ASN A 1 228 ? 7.668 7.798 -11.921 1.00 96.69 228 ASN A O 1
ATOM 1810 N N . GLU A 1 229 ? 7.695 10.033 -11.791 1.00 95.19 229 GLU A N 1
ATOM 1811 C CA . GLU A 1 229 ? 9.025 10.219 -12.397 1.00 95.19 229 GLU A CA 1
ATOM 1812 C C . GLU A 1 229 ? 10.152 9.554 -11.590 1.00 95.19 229 GLU A C 1
ATOM 1814 O O . GLU A 1 229 ? 11.220 9.280 -12.134 1.00 95.19 229 GLU A O 1
ATOM 1819 N N . ARG A 1 230 ? 9.926 9.291 -10.296 1.00 94.75 230 ARG A N 1
ATOM 1820 C CA . ARG A 1 230 ? 10.868 8.583 -9.416 1.00 94.75 230 ARG A CA 1
ATOM 1821 C C . ARG A 1 230 ? 10.697 7.063 -9.440 1.00 94.75 230 ARG A C 1
ATOM 1823 O O . ARG A 1 230 ? 11.553 6.367 -8.903 1.00 94.75 230 ARG A O 1
ATOM 1830 N N . MET A 1 231 ? 9.611 6.557 -10.020 1.00 94.88 231 MET A N 1
ATOM 1831 C CA . MET A 1 231 ? 9.365 5.124 -10.173 1.00 94.88 231 MET A CA 1
ATOM 1832 C C . MET A 1 231 ? 10.014 4.624 -11.463 1.00 94.88 231 MET A C 1
ATOM 1834 O O . MET A 1 231 ? 10.028 5.321 -12.477 1.00 94.88 231 MET A O 1
ATOM 1838 N N . ASP A 1 232 ? 10.502 3.389 -11.442 1.00 94.25 232 ASP A N 1
ATOM 1839 C CA . ASP A 1 232 ? 10.956 2.705 -12.647 1.00 94.25 232 ASP A CA 1
ATOM 1840 C C . ASP A 1 232 ? 9.855 1.813 -13.238 1.00 94.25 232 ASP A C 1
ATOM 1842 O O . ASP A 1 232 ? 8.800 1.576 -12.637 1.00 94.25 232 ASP A O 1
ATOM 1846 N N . SER A 1 233 ? 10.108 1.291 -14.439 1.00 94.31 233 SER A N 1
ATOM 1847 C CA . SER A 1 233 ? 9.161 0.407 -15.124 1.00 94.31 233 SER A CA 1
ATOM 1848 C C . SER A 1 233 ? 8.822 -0.843 -14.312 1.00 94.31 233 SER A C 1
ATOM 1850 O O . SER A 1 233 ? 7.684 -1.311 -14.344 1.00 94.31 233 SER A O 1
ATOM 1852 N N . ALA A 1 234 ? 9.786 -1.386 -13.562 1.00 93.06 234 ALA A N 1
ATOM 1853 C CA . ALA A 1 234 ? 9.571 -2.569 -12.737 1.00 93.06 234 ALA A CA 1
ATOM 1854 C C . ALA A 1 234 ? 8.545 -2.285 -11.632 1.00 93.06 234 ALA A C 1
ATOM 1856 O O . ALA A 1 234 ? 7.557 -3.009 -11.507 1.00 93.06 234 ALA A O 1
ATOM 1857 N N . MET A 1 235 ? 8.701 -1.187 -10.897 1.00 94.75 235 MET A N 1
ATOM 1858 C CA . MET A 1 235 ? 7.746 -0.774 -9.875 1.00 94.75 235 MET A CA 1
ATOM 1859 C C . MET A 1 235 ? 6.367 -0.461 -10.465 1.00 94.75 235 MET A C 1
ATOM 1861 O O . MET A 1 235 ? 5.361 -0.970 -9.967 1.00 94.75 235 MET A O 1
ATOM 1865 N N . MET A 1 236 ? 6.306 0.298 -11.567 1.00 96.62 236 MET A N 1
ATOM 1866 C CA . MET A 1 236 ? 5.039 0.588 -12.249 1.00 96.62 236 MET A CA 1
ATOM 1867 C C . MET A 1 236 ? 4.327 -0.698 -12.688 1.00 96.62 236 MET A C 1
ATOM 1869 O O . MET A 1 236 ? 3.115 -0.817 -12.517 1.00 96.62 236 MET A O 1
ATOM 1873 N N . SER A 1 237 ? 5.066 -1.690 -13.200 1.00 95.75 237 SER A N 1
ATOM 1874 C CA . SER A 1 237 ? 4.488 -2.970 -13.628 1.00 95.75 237 SER A CA 1
ATOM 1875 C C . SER A 1 237 ? 3.840 -3.732 -12.471 1.00 95.75 237 SER A C 1
ATOM 1877 O O . SER A 1 237 ? 2.731 -4.244 -12.625 1.00 95.75 237 SER A O 1
ATOM 1879 N N . ARG A 1 238 ? 4.469 -3.726 -11.287 1.00 95.31 238 ARG A N 1
ATOM 1880 C CA . ARG A 1 238 ? 3.922 -4.351 -10.074 1.00 95.31 238 ARG A CA 1
ATOM 1881 C C . ARG A 1 238 ? 2.648 -3.649 -9.621 1.00 95.31 238 ARG A C 1
ATOM 1883 O O . ARG A 1 238 ? 1.655 -4.315 -9.349 1.00 95.31 238 ARG A O 1
ATOM 1890 N N . HIS A 1 239 ? 2.620 -2.317 -9.620 1.00 96.75 239 HIS A N 1
ATOM 1891 C CA . HIS A 1 239 ? 1.413 -1.557 -9.280 1.00 96.75 239 HIS A CA 1
ATOM 1892 C C . HIS A 1 239 ? 0.254 -1.827 -10.256 1.00 96.75 239 HIS A C 1
ATOM 1894 O O . HIS A 1 239 ? -0.883 -2.019 -9.828 1.00 96.75 239 HIS A O 1
ATOM 1900 N N . LEU A 1 240 ? 0.529 -1.894 -11.563 1.00 97.00 240 LEU A N 1
ATOM 1901 C CA . LEU A 1 240 ? -0.482 -2.235 -12.570 1.00 97.00 240 LEU A CA 1
ATOM 1902 C C . LEU A 1 240 ? -1.002 -3.668 -12.389 1.00 97.00 240 LEU A C 1
ATOM 1904 O O . LEU A 1 240 ? -2.212 -3.890 -12.447 1.00 97.00 240 LEU A O 1
ATOM 1908 N N . ALA A 1 241 ? -0.117 -4.625 -12.100 1.00 96.19 241 ALA A N 1
ATOM 1909 C CA . ALA A 1 241 ? -0.511 -5.994 -11.785 1.00 96.19 241 ALA A CA 1
ATOM 1910 C C . ALA A 1 241 ? -1.405 -6.052 -10.534 1.00 96.19 241 ALA A C 1
ATOM 1912 O O . ALA A 1 241 ? -2.438 -6.715 -10.561 1.00 96.19 241 ALA A O 1
ATOM 1913 N N . ARG A 1 242 ? -1.102 -5.293 -9.469 1.00 95.62 242 ARG A N 1
ATOM 1914 C CA . ARG A 1 242 ? -1.967 -5.212 -8.272 1.00 95.62 242 ARG A CA 1
ATOM 1915 C C . ARG A 1 242 ? -3.397 -4.797 -8.617 1.00 95.62 242 ARG A C 1
ATOM 1917 O O . ARG A 1 242 ? -4.343 -5.371 -8.079 1.00 95.62 242 ARG A O 1
ATOM 1924 N N . ILE A 1 243 ? -3.564 -3.854 -9.547 1.00 96.00 243 ILE A N 1
ATOM 1925 C CA . ILE A 1 243 ? -4.886 -3.415 -10.018 1.00 96.00 243 ILE A CA 1
ATOM 1926 C C . ILE A 1 243 ? -5.589 -4.532 -10.805 1.00 96.00 243 ILE A C 1
ATOM 1928 O O . ILE A 1 243 ? -6.769 -4.787 -10.582 1.00 96.00 243 ILE A O 1
ATOM 1932 N N . LEU A 1 244 ? -4.884 -5.254 -11.683 1.00 95.62 244 LEU A N 1
ATOM 1933 C CA . LEU A 1 244 ? -5.467 -6.397 -12.402 1.00 95.62 244 LEU A CA 1
ATOM 1934 C C . LEU A 1 244 ? -5.890 -7.532 -11.464 1.00 95.62 244 LEU A C 1
ATOM 1936 O O . LEU A 1 244 ? -6.916 -8.174 -11.702 1.00 95.62 244 LEU A O 1
ATOM 1940 N N . HIS A 1 245 ? -5.133 -7.749 -10.392 1.00 93.81 245 HIS A N 1
ATOM 1941 C CA . HIS A 1 245 ? -5.390 -8.785 -9.394 1.00 93.81 245 HIS A CA 1
ATOM 1942 C C . HIS A 1 245 ? -6.438 -8.416 -8.344 1.00 93.81 245 HIS A C 1
ATOM 1944 O O . HIS A 1 245 ? -6.890 -9.292 -7.609 1.00 93.81 245 HIS A O 1
ATOM 1950 N N . SER A 1 246 ? -6.850 -7.153 -8.281 1.00 92.25 246 SER A N 1
ATOM 1951 C CA . SER A 1 246 ? -7.833 -6.685 -7.309 1.00 92.25 246 SER A CA 1
ATOM 1952 C C . SER A 1 246 ? -9.193 -6.529 -7.990 1.00 92.25 246 SER A C 1
ATOM 1954 O O . SER A 1 246 ? -9.331 -5.826 -8.984 1.00 92.25 246 SER A O 1
ATOM 1956 N N . GLY A 1 247 ? -10.208 -7.251 -7.508 1.00 88.38 247 GLY A N 1
ATOM 1957 C CA . GLY A 1 247 ? -11.546 -7.241 -8.117 1.00 88.38 247 GLY A CA 1
ATOM 1958 C C . GLY A 1 247 ? -12.326 -5.945 -7.886 1.00 88.38 247 GLY A C 1
ATOM 1959 O O . GLY A 1 247 ? -13.193 -5.607 -8.687 1.00 88.38 247 GLY A O 1
ATOM 1960 N N . SER A 1 248 ? -11.988 -5.226 -6.818 1.00 87.44 248 SER A N 1
ATOM 1961 C CA . SER A 1 248 ? -12.591 -3.958 -6.418 1.00 87.44 248 SER A CA 1
ATOM 1962 C C . SER A 1 248 ? -11.556 -3.058 -5.758 1.00 87.44 248 SER A C 1
ATOM 1964 O O . SER A 1 248 ? -10.468 -3.507 -5.370 1.00 87.44 248 SER A O 1
ATOM 1966 N N . GLU A 1 249 ? -11.913 -1.794 -5.568 1.00 85.94 249 GLU A N 1
ATOM 1967 C CA . GLU A 1 249 ? -11.043 -0.840 -4.889 1.00 85.94 249 GLU A CA 1
ATOM 1968 C C . GLU A 1 249 ? -10.764 -1.236 -3.429 1.00 85.94 249 GLU A C 1
ATOM 1970 O O . GLU A 1 249 ? -9.637 -1.127 -2.950 1.00 85.94 249 GLU A O 1
ATOM 1975 N N . VAL A 1 250 ? -11.770 -1.777 -2.735 1.00 83.19 250 VAL A N 1
ATOM 1976 C CA . VAL A 1 250 ? -11.638 -2.256 -1.348 1.00 83.19 250 VAL A CA 1
ATOM 1977 C C . VAL A 1 250 ? -10.591 -3.366 -1.245 1.00 83.19 250 VAL A C 1
ATOM 1979 O O . VAL A 1 250 ? -9.798 -3.390 -0.310 1.00 83.19 250 VAL A O 1
ATOM 1982 N N . ILE A 1 251 ? -10.553 -4.267 -2.231 1.00 85.19 251 ILE A N 1
ATOM 1983 C CA . ILE A 1 251 ? -9.548 -5.334 -2.302 1.00 85.19 251 ILE A CA 1
ATOM 1984 C C . ILE A 1 251 ? -8.157 -4.752 -2.572 1.00 85.19 251 ILE A C 1
ATOM 1986 O O . ILE A 1 251 ? -7.172 -5.238 -2.016 1.00 85.19 251 ILE A O 1
ATOM 1990 N N . LEU A 1 252 ? -8.071 -3.711 -3.405 1.00 87.12 252 LEU A N 1
ATOM 1991 C CA . LEU A 1 252 ? -6.806 -3.045 -3.707 1.00 87.12 252 LEU A CA 1
ATOM 1992 C C . LEU A 1 252 ? -6.217 -2.345 -2.471 1.00 87.12 252 LEU A C 1
ATOM 1994 O O . LEU A 1 252 ? -5.007 -2.395 -2.266 1.00 87.12 252 LEU A O 1
ATOM 1998 N N . ALA A 1 253 ? -7.069 -1.738 -1.642 1.00 81.00 253 ALA A N 1
ATOM 1999 C CA . ALA A 1 253 ? -6.678 -1.049 -0.412 1.00 81.00 253 ALA A CA 1
ATOM 2000 C C . ALA A 1 253 ? -6.325 -1.997 0.756 1.00 81.00 253 ALA A C 1
ATOM 2002 O O . ALA A 1 253 ? -5.719 -1.572 1.739 1.00 81.00 253 ALA A O 1
ATOM 2003 N N . ASP A 1 254 ? -6.683 -3.282 0.676 1.00 81.44 254 ASP A N 1
ATOM 2004 C CA . ASP A 1 254 ? -6.391 -4.267 1.721 1.00 81.44 254 ASP A CA 1
ATOM 2005 C C . ASP A 1 254 ? -4.904 -4.669 1.710 1.00 81.44 254 ASP A C 1
ATOM 2007 O O . ASP A 1 254 ? -4.452 -5.468 0.885 1.00 81.44 254 ASP A O 1
ATOM 2011 N N . VAL A 1 255 ? -4.144 -4.142 2.676 1.00 80.44 255 VAL A N 1
ATOM 2012 C CA . VAL A 1 255 ? -2.709 -4.420 2.868 1.00 80.44 255 VAL A CA 1
ATOM 2013 C C . VAL A 1 255 ? -2.419 -5.919 2.969 1.00 80.44 255 VAL A C 1
ATOM 2015 O O . VAL A 1 255 ? -1.452 -6.400 2.379 1.00 80.44 255 VAL A O 1
ATOM 2018 N N . GLY A 1 256 ? -3.245 -6.675 3.696 1.00 78.50 256 GLY A N 1
ATOM 2019 C CA . GLY A 1 256 ? -3.050 -8.111 3.887 1.00 78.50 256 GLY A CA 1
ATOM 2020 C C . GLY A 1 256 ? -3.161 -8.871 2.568 1.00 78.50 256 GLY A C 1
ATOM 2021 O O . GLY A 1 256 ? -2.324 -9.727 2.273 1.00 78.50 256 GLY A O 1
ATOM 2022 N N . ARG A 1 257 ? -4.128 -8.499 1.723 1.00 83.44 257 ARG A N 1
ATOM 2023 C CA . ARG A 1 257 ? -4.253 -9.043 0.363 1.00 83.44 257 ARG A CA 1
ATOM 2024 C C . ARG A 1 257 ? -3.092 -8.622 -0.529 1.00 83.44 257 ARG A C 1
ATOM 2026 O O . ARG A 1 257 ? -2.567 -9.461 -1.257 1.00 83.44 257 ARG A O 1
ATOM 2033 N N . GLN A 1 258 ? -2.637 -7.373 -0.433 1.00 85.62 258 GLN A N 1
ATOM 2034 C CA . GLN A 1 258 ? -1.473 -6.902 -1.187 1.00 85.62 258 GLN A CA 1
ATOM 2035 C C . GLN A 1 258 ? -0.187 -7.657 -0.823 1.00 85.62 258 GLN A C 1
ATOM 2037 O O . GLN A 1 258 ? 0.621 -7.939 -1.710 1.00 85.62 258 GLN A O 1
ATOM 2042 N N . ILE A 1 259 ? -0.012 -8.025 0.449 1.00 83.19 259 ILE A N 1
ATOM 2043 C CA . ILE A 1 259 ? 1.087 -8.884 0.910 1.00 83.19 259 ILE A CA 1
ATOM 2044 C C . ILE A 1 259 ? 0.903 -10.318 0.395 1.00 83.19 259 ILE A C 1
ATOM 2046 O O . ILE A 1 259 ? 1.860 -10.917 -0.090 1.00 83.19 259 ILE A O 1
ATOM 2050 N N . ALA A 1 260 ? -0.316 -10.863 0.454 1.00 83.38 260 ALA A N 1
ATOM 2051 C CA . ALA A 1 260 ? -0.604 -12.224 -0.001 1.00 83.38 260 ALA A CA 1
ATOM 2052 C C . ALA A 1 260 ? -0.342 -12.423 -1.506 1.00 83.38 260 ALA A C 1
ATOM 2054 O O . ALA A 1 260 ? 0.043 -13.514 -1.919 1.00 83.38 260 ALA A O 1
ATOM 2055 N N . LEU A 1 261 ? -0.493 -11.374 -2.325 1.00 86.81 261 LEU A N 1
ATOM 2056 C CA . LEU A 1 261 ? -0.168 -11.424 -3.756 1.00 86.81 261 LEU A CA 1
ATOM 2057 C C . LEU A 1 261 ? 1.310 -11.726 -4.031 1.00 86.81 261 LEU A C 1
ATOM 2059 O O . LEU A 1 261 ? 1.610 -12.356 -5.040 1.00 86.81 261 LEU A O 1
ATOM 2063 N N . LEU A 1 262 ? 2.225 -11.332 -3.138 1.00 84.06 262 LEU A N 1
ATOM 2064 C CA . LEU A 1 262 ? 3.670 -11.485 -3.349 1.00 84.06 262 LEU A CA 1
ATOM 2065 C C . LEU A 1 262 ? 4.130 -12.945 -3.438 1.00 84.06 262 LEU A C 1
ATOM 2067 O O . LEU A 1 262 ? 5.217 -13.214 -3.937 1.00 84.06 262 LEU A O 1
ATOM 2071 N N . THR A 1 263 ? 3.329 -13.885 -2.938 1.00 81.62 263 THR A N 1
ATOM 2072 C CA . THR A 1 263 ? 3.615 -15.325 -3.013 1.00 81.62 263 THR A CA 1
ATOM 2073 C C . THR A 1 263 ? 2.794 -16.035 -4.092 1.00 81.62 263 THR A C 1
ATOM 2075 O O . THR A 1 263 ? 2.922 -17.247 -4.268 1.00 81.62 263 THR A O 1
ATOM 2078 N N . GLY A 1 264 ? 1.948 -15.306 -4.826 1.00 83.38 264 GLY A N 1
ATOM 2079 C CA . GLY A 1 264 ? 1.118 -15.849 -5.892 1.00 83.38 264 GLY A CA 1
ATOM 2080 C C . GLY A 1 264 ? 1.862 -15.908 -7.225 1.00 83.38 264 GLY A C 1
ATOM 2081 O O . GLY A 1 264 ? 2.178 -14.873 -7.803 1.00 83.38 264 GLY A O 1
ATOM 2082 N N . ALA A 1 265 ? 2.041 -17.110 -7.780 1.00 81.81 265 ALA A N 1
ATOM 2083 C CA . ALA A 1 265 ? 2.712 -17.306 -9.074 1.00 81.81 265 ALA A CA 1
ATOM 2084 C C . ALA A 1 265 ? 2.058 -16.524 -10.233 1.00 81.81 265 ALA A C 1
ATOM 2086 O O . ALA A 1 265 ? 2.736 -16.104 -11.167 1.00 81.81 265 ALA A O 1
ATOM 2087 N N . GLY A 1 266 ? 0.739 -16.297 -10.165 1.00 87.94 266 GLY A N 1
ATOM 2088 C CA . GLY A 1 266 ? 0.026 -15.478 -11.148 1.00 87.94 266 GLY A CA 1
ATOM 2089 C C . GLY A 1 266 ? 0.447 -14.007 -11.122 1.00 87.94 266 GLY A C 1
ATOM 2090 O O . GLY A 1 266 ? 0.594 -13.411 -12.180 1.00 87.94 266 GLY A O 1
ATOM 2091 N N . PHE A 1 267 ? 0.697 -13.446 -9.935 1.00 90.94 267 PHE A N 1
ATOM 2092 C CA . PHE A 1 267 ? 1.135 -12.057 -9.793 1.00 90.94 267 PHE A CA 1
ATOM 2093 C C . PHE A 1 267 ? 2.542 -11.856 -10.363 1.00 90.94 267 PHE A C 1
ATOM 2095 O O . PHE A 1 267 ? 2.758 -10.906 -11.114 1.00 90.94 267 PHE A O 1
ATOM 2102 N N . GLU A 1 268 ? 3.467 -12.775 -10.063 1.00 88.00 268 GLU A N 1
ATOM 2103 C CA . GLU A 1 268 ? 4.839 -12.735 -10.586 1.00 88.00 268 GLU A CA 1
ATOM 2104 C C . GLU A 1 268 ? 4.870 -12.793 -12.119 1.00 88.00 268 GLU A C 1
ATOM 2106 O O . GLU A 1 268 ? 5.499 -11.961 -12.782 1.00 88.00 268 GLU A O 1
ATOM 2111 N N . ALA A 1 269 ? 4.123 -13.743 -12.687 1.00 90.75 269 ALA A N 1
ATOM 2112 C CA . ALA A 1 269 ? 3.979 -13.887 -14.128 1.00 90.75 269 ALA A CA 1
ATOM 2113 C C . ALA A 1 269 ? 3.371 -12.632 -14.773 1.00 90.75 269 ALA A C 1
ATOM 2115 O O . ALA A 1 269 ? 3.900 -12.135 -15.769 1.00 90.75 269 ALA A O 1
ATOM 2116 N N . ASP A 1 270 ? 2.291 -12.096 -14.200 1.00 93.12 270 ASP A N 1
ATOM 2117 C CA . ASP A 1 270 ? 1.564 -10.979 -14.797 1.00 93.12 270 ASP A CA 1
ATOM 2118 C C . ASP A 1 270 ? 2.386 -9.679 -14.727 1.00 93.12 270 ASP A C 1
ATOM 2120 O O . ASP A 1 270 ? 2.494 -8.985 -15.739 1.00 93.12 270 ASP A O 1
ATOM 2124 N N . HIS A 1 271 ? 3.053 -9.354 -13.609 1.00 92.56 271 HIS A N 1
ATOM 2125 C CA . HIS A 1 271 ? 3.905 -8.155 -13.572 1.00 92.56 271 HIS A CA 1
ATOM 2126 C C . HIS A 1 271 ? 5.145 -8.292 -14.472 1.00 92.56 271 HIS A C 1
ATOM 2128 O O . HIS A 1 271 ? 5.559 -7.314 -15.099 1.00 92.56 271 HIS A O 1
ATOM 2134 N N . GLY A 1 272 ? 5.719 -9.497 -14.589 1.00 91.56 272 GLY A N 1
ATOM 2135 C CA . GLY A 1 272 ? 6.814 -9.781 -15.519 1.00 91.56 272 GLY A CA 1
ATOM 2136 C C . GLY A 1 272 ? 6.398 -9.588 -16.979 1.00 91.56 272 GLY A C 1
ATOM 2137 O O . GLY A 1 272 ? 7.127 -8.971 -17.761 1.00 91.56 272 GLY A O 1
ATOM 2138 N N . GLU A 1 273 ? 5.197 -10.038 -17.342 1.00 93.06 273 GLU A N 1
ATOM 2139 C CA . GLU A 1 273 ? 4.660 -9.877 -18.692 1.00 93.06 273 GLU A CA 1
ATOM 2140 C C . GLU A 1 273 ? 4.301 -8.414 -19.001 1.00 93.06 273 GLU A C 1
ATOM 2142 O O . GLU A 1 273 ? 4.599 -7.934 -20.097 1.00 93.06 273 GLU A O 1
ATOM 2147 N N . ILE A 1 274 ? 3.749 -7.662 -18.039 1.00 93.94 274 ILE A N 1
ATOM 2148 C CA . ILE A 1 274 ? 3.529 -6.210 -18.182 1.00 93.94 274 ILE A CA 1
ATOM 2149 C C . ILE A 1 274 ? 4.856 -5.499 -18.453 1.00 93.94 274 ILE A C 1
ATOM 2151 O O . ILE A 1 274 ? 4.949 -4.702 -19.391 1.00 93.94 274 ILE A O 1
ATOM 2155 N N . LEU A 1 275 ? 5.891 -5.800 -17.660 1.00 92.44 275 LEU A N 1
ATOM 2156 C CA . LEU A 1 275 ? 7.215 -5.208 -17.825 1.00 92.44 275 LEU A CA 1
ATOM 2157 C C . LEU A 1 275 ? 7.808 -5.540 -19.198 1.00 92.44 275 LEU A C 1
ATOM 2159 O O . LEU A 1 275 ? 8.310 -4.653 -19.881 1.00 92.44 275 LEU A O 1
ATOM 2163 N N . LYS A 1 276 ? 7.698 -6.792 -19.646 1.00 91.06 276 LYS A N 1
ATOM 2164 C CA . LYS A 1 276 ? 8.178 -7.220 -20.964 1.00 91.06 276 LYS A CA 1
ATOM 2165 C C . LYS A 1 276 ? 7.444 -6.518 -22.112 1.00 91.06 276 LYS A C 1
ATOM 2167 O O . LYS A 1 276 ? 8.079 -6.111 -23.081 1.00 91.06 276 LYS A O 1
ATOM 2172 N N . ARG A 1 277 ? 6.117 -6.375 -22.021 1.00 89.81 277 ARG A N 1
ATOM 2173 C CA . ARG A 1 277 ? 5.287 -5.778 -23.085 1.00 89.81 277 ARG A CA 1
ATOM 2174 C C . ARG A 1 277 ? 5.396 -4.258 -23.154 1.00 89.81 277 ARG A C 1
ATOM 2176 O O . ARG A 1 277 ? 5.331 -3.700 -24.251 1.00 89.81 277 ARG A O 1
ATOM 2183 N N . LEU A 1 278 ? 5.503 -3.587 -22.005 1.00 88.44 278 LEU A N 1
ATOM 2184 C CA . LEU A 1 278 ? 5.396 -2.125 -21.909 1.00 88.44 278 LEU A CA 1
ATOM 2185 C C . LEU A 1 278 ? 6.668 -1.415 -21.427 1.00 88.44 278 LEU A C 1
ATOM 2187 O O . LEU A 1 278 ? 6.781 -0.208 -21.636 1.00 88.44 278 LEU A O 1
ATOM 2191 N N . GLY A 1 279 ? 7.595 -2.125 -20.784 1.00 77.81 279 GLY A N 1
ATOM 2192 C CA . GLY A 1 279 ? 8.858 -1.588 -20.261 1.00 77.81 279 GLY A CA 1
ATOM 2193 C C . GLY A 1 279 ? 10.027 -1.599 -21.252 1.00 77.81 279 GLY A C 1
ATOM 2194 O O . GLY A 1 279 ? 11.110 -1.139 -20.903 1.00 77.81 279 GLY A O 1
ATOM 2195 N N . GLY A 1 280 ? 9.827 -2.108 -22.475 1.00 72.44 280 GLY A N 1
ATOM 2196 C CA . GLY A 1 280 ? 10.770 -1.947 -23.593 1.00 72.44 280 GLY A CA 1
ATOM 2197 C C . GLY A 1 280 ? 10.803 -0.512 -24.148 1.00 72.44 280 GLY A C 1
ATOM 2198 O O . GLY A 1 280 ? 10.253 0.399 -23.533 1.00 72.44 280 GLY A O 1
ATOM 2199 N N . ASP A 1 281 ? 11.452 -0.308 -25.303 1.00 58.09 281 ASP A N 1
ATOM 2200 C CA . ASP A 1 281 ? 11.516 0.944 -26.091 1.00 58.09 281 ASP A CA 1
ATOM 2201 C C . ASP A 1 281 ? 11.399 2.248 -25.272 1.00 58.09 281 ASP A C 1
ATOM 2203 O O . ASP A 1 281 ? 10.480 3.051 -25.442 1.00 58.09 281 ASP A O 1
ATOM 2207 N N . GLY A 1 282 ? 12.335 2.449 -24.337 1.00 63.78 282 GLY A N 1
ATOM 2208 C CA . GLY A 1 282 ? 12.477 3.706 -23.595 1.00 63.78 282 GLY A CA 1
ATOM 2209 C C . GLY A 1 282 ? 11.465 3.948 -22.468 1.00 63.78 282 GLY A C 1
ATOM 2210 O O . GLY A 1 282 ? 11.338 5.085 -22.019 1.00 63.78 282 GLY A O 1
ATOM 2211 N N . GLU A 1 283 ? 10.752 2.916 -21.998 1.00 81.12 283 GLU A N 1
ATOM 2212 C CA . GLU A 1 283 ? 9.787 2.973 -20.877 1.00 81.12 283 GLU A CA 1
ATOM 2213 C C . GLU A 1 283 ? 8.552 3.861 -21.123 1.00 81.12 283 GLU A C 1
ATOM 2215 O O . GLU A 1 283 ? 7.702 4.053 -20.250 1.00 81.12 283 GLU A O 1
ATOM 2220 N N . GLU A 1 284 ? 8.419 4.438 -22.314 1.00 86.38 284 GLU A N 1
ATOM 2221 C CA . GLU A 1 284 ? 7.436 5.488 -22.564 1.00 86.38 284 GLU A CA 1
ATOM 2222 C C . GLU A 1 284 ? 6.000 4.942 -22.544 1.00 86.38 284 GLU A C 1
ATOM 2224 O O . GLU A 1 284 ? 5.062 5.612 -22.108 1.00 86.38 284 GLU A O 1
ATOM 2229 N N . ARG A 1 285 ? 5.811 3.690 -22.979 1.00 91.56 285 ARG A N 1
ATOM 2230 C CA . ARG A 1 285 ? 4.494 3.035 -23.001 1.00 91.56 285 ARG A CA 1
ATOM 2231 C C . ARG A 1 285 ? 3.964 2.779 -21.594 1.00 91.56 285 ARG A C 1
ATOM 2233 O O . ARG A 1 285 ? 2.818 3.137 -21.324 1.00 91.56 285 ARG A O 1
ATOM 2240 N N . ILE A 1 286 ? 4.780 2.206 -20.705 1.00 94.44 286 ILE A N 1
ATOM 2241 C CA . ILE A 1 286 ? 4.366 1.967 -19.318 1.00 94.44 286 ILE A CA 1
ATOM 2242 C C . ILE A 1 286 ? 4.146 3.283 -18.568 1.00 94.44 286 ILE A C 1
ATOM 2244 O O . ILE A 1 286 ? 3.134 3.413 -17.884 1.00 94.44 286 ILE A O 1
ATOM 2248 N N . LYS A 1 287 ? 4.996 4.299 -18.783 1.00 94.94 287 LYS A N 1
ATOM 2249 C CA . LYS A 1 287 ? 4.831 5.635 -18.185 1.00 94.94 287 LYS A CA 1
ATOM 2250 C C . LYS A 1 287 ? 3.526 6.305 -18.612 1.00 94.94 287 LYS A C 1
ATOM 2252 O O . LYS A 1 287 ? 2.815 6.832 -17.762 1.00 94.94 287 LYS A O 1
ATOM 2257 N N . ARG A 1 288 ? 3.166 6.243 -19.901 1.00 95.19 288 ARG A N 1
ATOM 2258 C CA . ARG A 1 288 ? 1.886 6.779 -20.405 1.00 95.19 288 ARG A CA 1
ATOM 2259 C C . ARG A 1 288 ? 0.676 6.068 -19.800 1.00 95.19 288 ARG A C 1
ATOM 2261 O O . ARG A 1 288 ? -0.263 6.737 -19.374 1.00 95.19 288 ARG A O 1
ATOM 2268 N N . LEU A 1 289 ? 0.698 4.734 -19.739 1.00 96.50 289 LEU A N 1
ATOM 2269 C CA . LEU A 1 289 ? -0.383 3.971 -19.108 1.00 96.50 289 LEU A CA 1
ATOM 2270 C C . LEU A 1 289 ? -0.493 4.306 -17.616 1.00 96.50 289 LEU A C 1
ATOM 2272 O O . LEU A 1 289 ? -1.589 4.527 -17.108 1.00 96.50 289 LEU A O 1
ATOM 2276 N N . TYR A 1 290 ? 0.638 4.395 -16.920 1.00 96.94 290 TYR A N 1
ATOM 2277 C CA . TYR A 1 290 ? 0.666 4.709 -15.499 1.00 96.94 290 TYR A CA 1
ATOM 2278 C C . TYR A 1 290 ? 0.210 6.148 -15.202 1.00 96.94 290 TYR A C 1
ATOM 2280 O O . TYR A 1 290 ? -0.502 6.366 -14.221 1.00 96.94 290 TYR A O 1
ATOM 2288 N N . ASP A 1 291 ? 0.530 7.125 -16.062 1.00 97.44 291 ASP A N 1
ATOM 2289 C CA . ASP A 1 291 ? -0.010 8.492 -15.970 1.00 97.44 291 ASP A CA 1
ATOM 2290 C C . ASP A 1 291 ? -1.534 8.500 -16.149 1.00 97.44 291 ASP A C 1
ATOM 2292 O O . ASP A 1 291 ? -2.243 9.101 -15.345 1.00 97.44 291 ASP A O 1
ATOM 2296 N N . PHE A 1 292 ? -2.065 7.756 -17.127 1.00 97.50 292 PHE A N 1
ATOM 2297 C CA . PHE A 1 292 ? -3.513 7.598 -17.298 1.00 97.50 292 PHE A CA 1
ATOM 2298 C C . PHE A 1 292 ? -4.190 7.038 -16.035 1.00 97.50 292 PHE A C 1
ATOM 2300 O O . PHE A 1 292 ? -5.187 7.600 -15.571 1.00 97.50 292 PHE A O 1
ATOM 2307 N N . VAL A 1 293 ? -3.637 5.969 -15.449 1.00 97.38 293 VAL A N 1
ATOM 2308 C CA . VAL A 1 293 ? -4.136 5.378 -14.193 1.00 97.38 293 VAL A CA 1
ATOM 2309 C C . VAL A 1 293 ? -4.086 6.405 -13.063 1.00 97.38 293 VAL A C 1
ATOM 2311 O O . VAL A 1 293 ? -5.079 6.615 -12.368 1.00 97.38 293 VAL A O 1
ATOM 2314 N N . THR A 1 294 ? -2.952 7.096 -12.929 1.00 97.25 294 THR A N 1
ATOM 2315 C CA . THR A 1 294 ? -2.715 8.113 -11.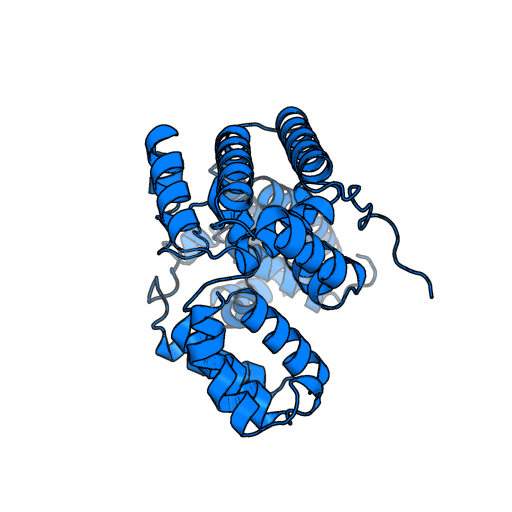898 1.00 97.25 294 THR A CA 1
ATOM 2316 C C . THR A 1 294 ? -3.765 9.219 -11.958 1.00 97.25 294 THR A C 1
ATOM 2318 O O . THR A 1 294 ? -4.381 9.547 -10.946 1.00 97.25 294 THR A O 1
ATOM 2321 N N . LEU A 1 295 ? -4.003 9.787 -13.143 1.00 96.12 295 LEU A N 1
ATOM 2322 C CA . LEU A 1 295 ? -4.978 10.863 -13.326 1.00 96.12 295 LEU A CA 1
ATOM 2323 C C . LEU A 1 295 ? -6.417 10.387 -13.115 1.00 96.12 295 LEU A C 1
ATOM 2325 O O . LEU A 1 295 ? -7.240 11.146 -12.602 1.00 96.12 295 LEU A O 1
ATOM 2329 N N . SER A 1 296 ? -6.725 9.148 -13.505 1.00 95.69 296 SER A N 1
ATOM 2330 C CA . SER A 1 296 ? -8.055 8.562 -13.325 1.00 95.69 296 SER A CA 1
ATOM 2331 C C . SER A 1 296 ? -8.376 8.374 -11.842 1.00 95.69 296 SER A C 1
ATOM 2333 O O . SER A 1 296 ? -9.422 8.829 -11.383 1.00 95.69 296 SER A O 1
ATOM 2335 N N . PHE A 1 297 ? -7.443 7.818 -11.064 1.00 94.69 297 PHE A N 1
ATOM 2336 C CA . PHE A 1 297 ? -7.610 7.667 -9.615 1.00 94.69 297 PHE A CA 1
ATOM 2337 C C . PHE A 1 297 ? -7.553 8.997 -8.852 1.00 94.69 297 PHE A C 1
ATOM 2339 O O . PHE A 1 297 ? -8.292 9.192 -7.888 1.00 94.69 297 PHE A O 1
ATOM 2346 N N . ALA A 1 298 ? -6.749 9.965 -9.300 1.00 92.69 298 ALA A N 1
ATOM 2347 C CA . ALA A 1 298 ? -6.748 11.303 -8.706 1.00 92.69 298 ALA A CA 1
ATOM 2348 C C . ALA A 1 298 ? -8.110 12.007 -8.848 1.00 92.69 298 ALA A C 1
ATOM 2350 O O . ALA A 1 298 ? -8.549 12.699 -7.925 1.00 92.69 298 ALA A O 1
ATOM 2351 N N . ARG A 1 299 ? -8.792 11.816 -9.987 1.00 89.69 299 ARG A N 1
ATOM 2352 C CA . ARG A 1 299 ? -10.159 12.311 -10.212 1.00 89.69 299 ARG A CA 1
ATOM 2353 C C . ARG A 1 299 ? -11.178 11.553 -9.362 1.00 89.69 299 ARG A C 1
ATOM 2355 O O . ARG A 1 299 ? -12.005 12.194 -8.715 1.00 89.69 299 ARG A O 1
ATOM 2362 N N . SER A 1 300 ? -11.090 10.222 -9.312 1.00 89.00 300 SER A N 1
ATOM 2363 C CA . SER A 1 300 ? -12.051 9.399 -8.566 1.00 89.00 300 SER A CA 1
ATOM 2364 C C . SER A 1 300 ? -11.944 9.536 -7.049 1.00 89.00 300 SER A C 1
ATOM 2366 O O . SER A 1 300 ? -12.905 9.254 -6.341 1.00 89.00 300 SER A O 1
ATOM 2368 N N . ALA A 1 301 ? -10.832 10.061 -6.527 1.00 79.44 301 ALA A N 1
ATOM 2369 C CA . ALA A 1 301 ? -10.667 10.328 -5.099 1.00 79.44 301 ALA A CA 1
ATOM 2370 C C . ALA A 1 301 ? -11.731 11.285 -4.509 1.00 79.44 301 ALA A C 1
ATOM 2372 O O . ALA A 1 301 ? -11.906 11.316 -3.290 1.00 79.44 301 ALA A O 1
ATOM 2373 N N . GLY A 1 302 ? -12.419 12.076 -5.347 1.00 70.19 302 GLY A N 1
ATOM 2374 C CA . GLY A 1 302 ? -13.562 12.910 -4.950 1.00 70.19 302 GLY A CA 1
ATOM 2375 C C . GLY A 1 302 ? -14.939 12.249 -5.115 1.00 70.19 302 GLY A C 1
ATOM 2376 O O . GLY A 1 302 ? -15.921 12.781 -4.602 1.00 70.19 302 GLY A O 1
ATOM 2377 N N . GLN A 1 303 ? -15.018 11.111 -5.808 1.00 78.75 303 GLN A N 1
ATOM 2378 C CA . GLN A 1 303 ? -16.256 10.374 -6.075 1.00 78.75 303 GLN A CA 1
ATOM 2379 C C . GLN A 1 303 ? -16.624 9.465 -4.893 1.00 78.75 303 GLN A C 1
ATOM 2381 O O . GLN A 1 303 ? -15.781 9.107 -4.061 1.00 78.75 303 GLN A O 1
ATOM 2386 N N . ARG A 1 304 ? -17.901 9.079 -4.808 1.00 75.94 304 ARG A N 1
ATOM 2387 C CA . ARG A 1 304 ? -18.431 8.204 -3.751 1.00 75.94 304 ARG A CA 1
ATOM 2388 C C . ARG A 1 304 ? -19.246 7.063 -4.349 1.00 75.94 304 ARG A C 1
ATOM 2390 O O . ARG A 1 304 ? -19.871 7.225 -5.391 1.00 75.94 304 ARG A O 1
ATOM 2397 N N . GLY A 1 305 ? -19.276 5.934 -3.643 1.00 78.12 305 GLY A N 1
ATOM 2398 C CA . GLY A 1 305 ? -20.133 4.800 -3.985 1.00 78.12 305 GLY A CA 1
ATOM 2399 C C . GLY A 1 305 ? -19.858 4.239 -5.382 1.00 78.12 305 GLY A C 1
ATOM 2400 O O . GLY A 1 305 ? -18.708 4.027 -5.759 1.00 78.12 305 GLY A O 1
ATOM 2401 N N . GLU A 1 306 ? -20.926 3.995 -6.135 1.00 84.62 306 GLU A N 1
ATOM 2402 C CA . GLU A 1 306 ? -20.891 3.288 -7.418 1.00 84.62 306 GLU A CA 1
ATOM 2403 C C . GLU A 1 306 ? -20.054 3.995 -8.493 1.00 84.62 306 GLU A C 1
ATOM 2405 O O . GLU A 1 306 ? -19.314 3.328 -9.207 1.00 84.62 306 GLU A O 1
ATOM 2410 N N . GLU A 1 307 ? -20.068 5.330 -8.546 1.00 84.75 307 GLU A N 1
ATOM 2411 C CA . GLU A 1 307 ? -19.303 6.115 -9.531 1.00 84.75 307 GLU A CA 1
ATOM 2412 C C . GLU A 1 307 ? -17.784 5.883 -9.408 1.00 84.75 307 GLU A C 1
ATOM 2414 O O . GLU A 1 307 ? -17.045 5.785 -10.395 1.00 84.75 307 GLU A O 1
ATOM 2419 N N . ARG A 1 308 ? -17.308 5.745 -8.166 1.00 86.38 308 ARG A N 1
ATOM 2420 C CA . ARG A 1 308 ? -15.900 5.470 -7.873 1.00 86.38 308 ARG A CA 1
ATOM 2421 C C . ARG A 1 308 ? -15.524 4.047 -8.293 1.00 86.38 308 ARG A C 1
ATOM 2423 O O . ARG A 1 308 ? -14.483 3.841 -8.917 1.00 86.38 308 ARG A O 1
ATOM 2430 N N . GLU A 1 309 ? -16.407 3.087 -8.028 1.00 88.38 309 GLU A N 1
ATOM 2431 C CA . GLU A 1 309 ? -16.217 1.683 -8.404 1.00 88.38 309 GLU A CA 1
ATOM 2432 C C . GLU A 1 309 ? -16.319 1.468 -9.927 1.00 88.38 309 GLU A C 1
ATOM 2434 O O . GLU A 1 309 ? -15.624 0.622 -10.490 1.00 88.38 309 GLU A O 1
ATOM 2439 N N . GLU A 1 310 ? -17.146 2.242 -10.633 1.00 91.94 310 GLU A N 1
ATOM 2440 C CA . GLU A 1 310 ? -17.179 2.266 -12.100 1.00 91.94 310 GLU A CA 1
ATOM 2441 C C . GLU A 1 310 ? -15.872 2.793 -12.685 1.00 91.94 310 GLU A C 1
ATOM 2443 O O . GLU A 1 310 ? -15.316 2.178 -13.600 1.00 91.94 310 GLU A O 1
ATOM 2448 N N . THR A 1 311 ? -15.337 3.881 -12.124 1.00 93.00 311 THR A N 1
ATOM 2449 C CA . THR A 1 311 ? -14.026 4.402 -12.530 1.00 93.00 311 THR A CA 1
ATOM 2450 C C . THR A 1 311 ? -12.935 3.362 -12.293 1.00 93.00 311 THR A C 1
ATOM 2452 O O . THR A 1 311 ? -12.099 3.134 -13.169 1.00 93.00 311 THR A O 1
ATOM 2455 N N . TYR A 1 312 ? -12.972 2.669 -11.153 1.00 94.12 312 TYR A N 1
ATOM 2456 C CA . TYR A 1 312 ? -12.060 1.569 -10.864 1.00 94.12 312 TYR A CA 1
ATOM 2457 C C . TYR A 1 312 ? -12.149 0.447 -11.911 1.00 94.12 312 TYR A C 1
ATOM 2459 O O . TYR A 1 312 ? -11.134 0.068 -12.503 1.00 94.12 312 TYR A O 1
ATOM 2467 N N . ARG A 1 313 ? -13.362 -0.036 -12.211 1.00 94.81 313 ARG A N 1
ATOM 2468 C CA . ARG A 1 313 ? -13.608 -1.059 -13.242 1.00 94.81 313 ARG A CA 1
ATOM 2469 C C . ARG A 1 313 ? -13.120 -0.614 -14.622 1.00 94.81 313 ARG A C 1
ATOM 2471 O O . ARG A 1 313 ? -12.502 -1.409 -15.332 1.00 94.81 313 ARG A O 1
ATOM 2478 N N . ALA A 1 314 ? -13.346 0.646 -14.992 1.00 95.69 314 ALA A N 1
ATOM 2479 C CA . ALA A 1 314 ? -12.899 1.211 -16.262 1.00 95.69 314 ALA A CA 1
ATOM 2480 C C . ALA A 1 314 ? -11.367 1.277 -16.357 1.00 95.69 314 ALA A C 1
ATOM 2482 O O . ALA A 1 314 ? -10.799 0.862 -17.366 1.00 95.69 314 ALA A O 1
ATOM 2483 N N . VAL A 1 315 ? -10.690 1.731 -15.297 1.00 96.56 315 VAL A N 1
ATOM 2484 C CA . VAL A 1 315 ? -9.222 1.747 -15.219 1.00 96.56 315 VAL A CA 1
ATOM 2485 C C . VAL A 1 315 ? -8.664 0.332 -15.320 1.00 96.56 315 VAL A C 1
ATOM 2487 O O . VAL A 1 315 ? -7.770 0.076 -16.124 1.00 96.56 315 VAL A O 1
ATOM 2490 N N . ARG A 1 316 ? -9.219 -0.607 -14.552 1.00 96.19 316 ARG A N 1
ATOM 2491 C CA . ARG A 1 316 ? -8.799 -2.011 -14.559 1.00 96.19 316 ARG A CA 1
ATOM 2492 C C . ARG A 1 316 ? -8.950 -2.645 -15.943 1.00 96.19 316 ARG A C 1
ATOM 2494 O O . ARG A 1 316 ? -8.036 -3.331 -16.398 1.00 96.19 316 ARG A O 1
ATOM 2501 N N . LYS A 1 317 ? -10.055 -2.364 -16.640 1.00 95.88 317 LYS A N 1
ATOM 2502 C CA . LYS A 1 317 ? -10.268 -2.783 -18.031 1.00 95.88 317 LYS A CA 1
ATOM 2503 C C . LYS A 1 317 ? -9.250 -2.147 -18.981 1.00 95.88 317 LYS A C 1
ATOM 2505 O O . LYS A 1 317 ? -8.647 -2.858 -19.772 1.00 95.88 317 LYS A O 1
ATOM 2510 N N . ALA A 1 318 ? -9.004 -0.843 -18.872 1.00 96.38 318 ALA A N 1
ATOM 2511 C CA . ALA A 1 318 ? -8.036 -0.150 -19.721 1.00 96.38 318 ALA A CA 1
ATOM 2512 C C . ALA A 1 318 ? -6.610 -0.702 -19.557 1.00 96.38 318 ALA A C 1
ATOM 2514 O O . ALA A 1 318 ? -5.885 -0.832 -20.542 1.00 96.38 318 ALA A O 1
ATOM 2515 N N . ILE A 1 319 ? -6.214 -1.071 -18.331 1.00 96.62 319 ILE A N 1
ATOM 2516 C CA . ILE A 1 319 ? -4.944 -1.764 -18.088 1.00 96.62 319 ILE A CA 1
ATOM 2517 C C . ILE A 1 319 ? -4.955 -3.110 -18.813 1.00 96.62 319 ILE A C 1
ATOM 2519 O O . ILE A 1 319 ? -4.040 -3.368 -19.591 1.00 96.62 319 ILE A O 1
ATOM 2523 N N . ALA A 1 320 ? -5.989 -3.931 -18.604 1.00 96.00 320 ALA A N 1
ATOM 2524 C CA . ALA A 1 320 ? -6.110 -5.254 -19.218 1.00 96.00 320 ALA A CA 1
ATOM 2525 C C . ALA A 1 320 ? -6.028 -5.202 -20.750 1.00 96.00 320 ALA A C 1
ATOM 2527 O O . ALA A 1 320 ? -5.281 -5.977 -21.346 1.00 96.00 320 ALA A O 1
ATOM 2528 N N . ASP A 1 321 ? -6.723 -4.248 -21.372 1.00 94.88 321 ASP A N 1
ATOM 2529 C CA . ASP A 1 321 ? -6.711 -4.026 -22.819 1.00 94.88 321 ASP A CA 1
ATOM 2530 C C . ASP A 1 321 ? -5.319 -3.585 -23.307 1.00 94.88 321 ASP A C 1
ATOM 2532 O O . ASP A 1 321 ? -4.822 -4.078 -24.320 1.00 94.88 321 ASP A O 1
ATOM 2536 N N . ALA A 1 322 ? -4.648 -2.693 -22.569 1.00 92.88 322 ALA A N 1
ATOM 2537 C CA . ALA A 1 322 ? -3.326 -2.186 -22.935 1.00 92.88 322 ALA A CA 1
ATOM 2538 C C . ALA A 1 322 ? -2.219 -3.242 -22.805 1.00 92.88 322 ALA A C 1
ATOM 2540 O O . ALA A 1 322 ? -1.272 -3.245 -23.598 1.00 92.88 322 ALA A O 1
ATOM 2541 N N . VAL A 1 323 ? -2.312 -4.115 -21.796 1.00 92.12 323 VAL A N 1
ATOM 2542 C CA . VAL A 1 323 ? -1.305 -5.151 -21.539 1.00 92.12 323 VAL A CA 1
ATOM 2543 C C . VAL A 1 323 ? -1.659 -6.489 -22.166 1.00 92.12 323 VAL A C 1
ATOM 2545 O O . VAL A 1 323 ? -0.769 -7.318 -22.281 1.00 92.12 323 VAL A O 1
ATOM 2548 N N . GLY A 1 324 ? -2.905 -6.722 -22.586 1.00 91.62 324 GLY A N 1
ATOM 2549 C CA . GLY A 1 324 ? -3.390 -8.007 -23.099 1.00 91.62 324 GLY A CA 1
ATOM 2550 C C . GLY A 1 324 ? -3.384 -9.125 -22.050 1.00 91.62 324 GLY A C 1
ATOM 2551 O O . GLY A 1 324 ? -3.051 -10.265 -22.381 1.00 91.62 324 GLY A O 1
ATOM 2552 N N . ILE A 1 325 ? -3.671 -8.788 -20.790 1.00 91.88 325 ILE A N 1
ATOM 2553 C CA . ILE A 1 325 ? -3.766 -9.717 -19.653 1.00 91.88 325 ILE A CA 1
ATOM 2554 C C . ILE A 1 325 ? -5.166 -9.553 -19.057 1.00 91.88 325 ILE A C 1
ATOM 2556 O O . ILE A 1 325 ? -5.527 -8.430 -18.697 1.00 91.88 325 ILE A O 1
ATOM 2560 N N . PRO A 1 326 ? -5.974 -10.623 -18.958 1.00 90.19 326 PRO A N 1
ATOM 2561 C CA . PRO A 1 326 ? -7.323 -10.511 -18.426 1.00 90.19 326 PRO A CA 1
ATOM 2562 C C . PRO A 1 326 ? -7.297 -10.156 -16.930 1.00 90.19 326 PRO A C 1
ATOM 2564 O O . PRO A 1 326 ? -6.418 -10.622 -16.201 1.00 90.19 326 PRO A O 1
ATOM 2567 N N . PRO A 1 327 ? -8.274 -9.376 -16.435 1.00 89.75 327 PRO A N 1
ATOM 2568 C CA . PRO A 1 327 ? -8.395 -9.118 -15.008 1.00 89.75 327 PRO A CA 1
ATOM 2569 C C . PRO A 1 327 ? -8.620 -10.425 -14.229 1.00 89.75 327 PRO A C 1
ATOM 2571 O O . PRO A 1 327 ? -9.417 -11.269 -14.638 1.00 89.75 327 PRO A O 1
ATOM 2574 N N . ARG A 1 328 ? -7.940 -10.598 -13.091 1.00 85.00 328 ARG A N 1
ATOM 2575 C CA . ARG A 1 328 ? -8.031 -11.814 -12.264 1.00 85.00 328 ARG A CA 1
ATOM 2576 C C . ARG A 1 328 ? -9.097 -11.649 -11.189 1.00 85.00 328 ARG A C 1
ATOM 2578 O O . ARG A 1 328 ? -9.058 -10.696 -10.416 1.00 85.00 328 ARG A O 1
ATOM 2585 N N . GLU A 1 329 ? -10.030 -12.583 -11.079 1.00 67.75 329 GLU A N 1
ATOM 2586 C CA . GLU A 1 329 ? -10.932 -12.642 -9.926 1.00 67.75 329 GLU A CA 1
ATOM 2587 C C . GLU A 1 329 ? -10.210 -13.312 -8.753 1.00 67.75 329 GLU A C 1
ATOM 2589 O O . GLU A 1 329 ? -10.374 -14.495 -8.470 1.00 67.75 329 GLU A O 1
ATOM 2594 N N . HIS A 1 330 ? -9.322 -12.585 -8.082 1.00 56.16 330 HIS A N 1
ATOM 2595 C CA . HIS A 1 330 ? -8.814 -13.013 -6.782 1.00 56.16 330 HIS A CA 1
ATOM 2596 C C . HIS A 1 330 ? -9.473 -12.150 -5.721 1.00 56.16 330 HIS A C 1
ATOM 2598 O O . HIS A 1 330 ? -9.068 -11.023 -5.445 1.00 56.16 330 HIS A O 1
ATOM 2604 N N . GLY A 1 331 ? -10.566 -12.670 -5.159 1.00 41.66 331 GLY A N 1
ATOM 2605 C CA . GLY A 1 331 ? -11.253 -11.939 -4.108 1.00 41.66 331 GLY A CA 1
ATOM 2606 C C . GLY A 1 331 ? -12.534 -12.503 -3.521 1.00 41.66 331 GLY A C 1
ATOM 2607 O O . GLY A 1 331 ? -13.086 -11.830 -2.653 1.00 41.66 331 GLY A O 1
ATOM 2608 N N . GLY A 1 332 ? -12.964 -13.700 -3.915 1.00 31.73 332 GLY A N 1
ATOM 2609 C CA . GLY A 1 332 ? -14.171 -14.320 -3.385 1.00 31.73 332 GLY A CA 1
ATOM 2610 C C . GLY A 1 332 ? -14.143 -15.833 -3.503 1.00 31.73 332 GLY A C 1
ATOM 2611 O O . GLY A 1 332 ? -15.000 -16.381 -4.161 1.00 31.73 332 GLY A O 1
ATOM 2612 N N . GLU A 1 333 ? -13.149 -16.493 -2.915 1.00 30.75 333 GLU A N 1
ATOM 2613 C CA . GLU A 1 333 ? -13.281 -17.853 -2.382 1.00 30.75 333 GLU A CA 1
ATOM 2614 C C . GLU A 1 333 ? -11.981 -18.196 -1.661 1.00 30.75 333 GLU A C 1
ATOM 2616 O O . GLU A 1 333 ? -10.887 -18.146 -2.224 1.00 30.75 333 GLU A O 1
ATOM 2621 N N . GLY A 1 334 ? -12.096 -18.502 -0.369 1.00 30.22 334 GLY A N 1
ATOM 2622 C CA . GLY A 1 334 ? -11.038 -19.222 0.310 1.00 30.22 334 GLY A CA 1
ATOM 2623 C C . GLY A 1 334 ? -10.843 -20.534 -0.434 1.00 30.22 334 GLY A C 1
ATOM 2624 O O . GLY A 1 334 ? -11.791 -21.307 -0.571 1.00 30.22 334 GLY A O 1
ATOM 2625 N N . SER A 1 335 ? -9.626 -20.775 -0.910 1.00 27.55 335 SER A N 1
ATOM 2626 C CA . SER A 1 335 ? -9.211 -22.104 -1.331 1.00 27.55 335 SER A CA 1
ATOM 2627 C C . SER A 1 335 ? -9.419 -23.043 -0.144 1.00 27.55 335 SER A C 1
ATOM 2629 O O . SER A 1 335 ? -8.613 -23.072 0.783 1.00 27.55 335 SER A O 1
ATOM 2631 N N . LYS A 1 336 ? -10.530 -23.784 -0.145 1.00 34.44 336 LYS A N 1
ATOM 2632 C CA . LYS A 1 336 ? -10.620 -25.044 0.581 1.00 34.44 336 LYS A CA 1
ATOM 2633 C C . LYS A 1 336 ? -9.745 -26.027 -0.186 1.00 34.44 336 LYS A C 1
ATOM 2635 O O . LYS A 1 336 ? -10.166 -26.564 -1.206 1.00 34.44 336 LYS A O 1
ATOM 2640 N N . GLY A 1 337 ? -8.525 -26.193 0.302 1.00 30.11 337 GLY A N 1
ATOM 2641 C CA . GLY A 1 337 ? -7.600 -27.260 -0.049 1.00 30.11 337 GLY A CA 1
ATOM 2642 C C . GLY A 1 337 ? -6.840 -27.635 1.200 1.00 30.11 337 GLY A C 1
ATOM 2643 O O . GLY A 1 337 ? -6.112 -26.742 1.686 1.00 30.11 337 GLY A O 1
#

Sequence (337 aa):
LDAVDPLQLRREVARAAMLFRPYMLSDPGFNEGVLEFSLYYDLLERLRSVPEAKLRETAVELASRIAQAVAAGATPEGEERLREIRALVASAAGLPADPETLLGAPMEKVPREMPAEYRLRELAKTLATMSLKDLRLTALVHLDLLTAEEIRRFVSPFFAKYPSFFEMPSKGLRELILAVAEGVGDRTIAYFFDRYGTGRMAMTKPIDYIVWKLMPLTERNTALRRDNERMDSAMMSRHLARILHSGSEVILADVGRQIALLTGAGFEADHGEILKRLGGDGEERIKRLYDFVTLSFARSAGQRGEEREETYRAVRKAIADAVGIPPREHGGEGSKG

Secondary structure (DSSP, 8-state):
-TTS-HHHHHHHHHHHTT--SGGGGG-HHHHHHGGG-HHHHHHHHHHTSS-HHHHHHHHHHHHHHHHHHHHH-SSHHHHHHHHHHHHHHHHHTT-SS-HHHHH-S--PPSSSS--HHHHHHHHHHHHHH--HHHHHHHHHHHHHT--HHHIIIIIHHHHTT-S-STT--HHHHHHHHHHHHHHHTT--TTHHHHHHHH---SSSPPPPHHHHHHS-HHHHHHHHHHHHTTS-HHHHHHHHHHHHH-SSHHHHH-HHHHHHGGG-HHHHHHHHHHHHHHSSGGGHHHHHHHHHHHHHHHHHTT--THHHHHHHHHHHHHHHHHHT-PPP--SS-----

pLDDT: mean 82.28, std 13.68, range [27.55, 97.5]

Foldseek 3Di:
DVPDDLLNLLLVLLLLLVCQALCLLVDPVSVVCVVVDPSSVLLSVLLVPQDSVVSVVLSVVSVVLNVVLNVCHRDPSNNVSSQVSQVSSCVRSVNPDGSCVVVDHPPQPVVVDDDLVVVLVVLLVVLVPDDPVVLLLLLLFLVLLDAPVLCVVQPVVLCVVAVDSNRDDSVSSSSSNSSSCSVQPPAGLQLLQCCLQAQSQSRDDRDHRVCQVPDDLVVSLVSNLVSLVRHALLSLLLSLLLLLAAPFPVCSNDRVNSSVLSPDPSSVVRSVLSCVLQVPDPNVRSSVLSSVLSSLSNVLSPPDDPVSRVSSVVNSVVSCVSSVNHRDPPDDDDPPD